Protein AF-A0A6M0SC36-F1 (afdb_monomer_lite)

Secondary structure (DSSP, 8-state):
-HHHHHHHHHHHHHHHTTSS-HHHHHHHHHHHHHHHHHHT--HHHHH-TT--PPPEEEEEE-TT-SS--HHHHHHHHHHHHHTT-EEEEEESSSEEEEEEE-HHHHHHHHHHHHHHHHHHHHHHHHHHHHHHHSTT---S-HHHHHHHHHHHHHHHHHHHHHHHHHHHHH---TTS-THHHHHHHHHHHHHHHHHHHHHHHTT------PPP-S-HHHHHHHHHHHHH---S--SS----------

pLDDT: mean 82.47, std 15.96, range [27.98, 98.12]

Sequence (246 aa):
MERTKLIDKIQKLLALAKSPNENEAASAAEKVQALLAEHNLSMSEIKDPTKQEETDENIIEVNGRKTIPIWMHMLMDGICRANYVYCLRGTTKEQYFALIGRPGNVIACKTLFNYLKEVIERECKSQMKAAKAEPGNQYTSWRSWADSFRKGMTNRISQRLNDRRKELESVDSLNEPIGSALVRKSMGAIMTQENEDFISNQGIRPKTTKVNTSSRSGWQHGKAAGDRTALGGQIGGTSRKRMAGV

Organism: NCBI:txid2304604

InterPro domains:
  IPR024498 Domain of unknown function DUF2786 [PF10979] (5-43)
  IPR055592 Domain of unknown function DUF7168 [PF23771] (58-168)

Radius of gyration: 21.48 Å; chains: 1; bounding box: 47×56×59 Å

Structure (mmCIF, N/CA/C/O backbone):
data_AF-A0A6M0SC36-F1
#
_entry.id   AF-A0A6M0SC36-F1
#
loop_
_atom_site.group_PDB
_atom_site.id
_atom_site.type_symbol
_atom_site.label_atom_id
_atom_site.label_alt_id
_atom_site.label_comp_id
_atom_site.label_asym_id
_atom_site.label_entity_id
_atom_site.label_seq_id
_atom_site.pdbx_PDB_ins_code
_atom_site.Cartn_x
_atom_site.Cartn_y
_atom_site.Cartn_z
_atom_site.occupancy
_atom_site.B_iso_or_equiv
_atom_site.auth_seq_id
_atom_site.auth_comp_id
_atom_site.auth_asym_id
_atom_site.auth_atom_id
_atom_site.pdbx_PDB_model_num
ATOM 1 N N . MET A 1 1 ? -21.503 3.541 21.982 1.00 50.38 1 MET A N 1
ATOM 2 C CA . MET A 1 1 ? -22.075 2.263 22.473 1.00 50.38 1 MET A CA 1
ATOM 3 C C . MET A 1 1 ? -21.712 1.075 21.584 1.00 50.38 1 MET A C 1
ATOM 5 O O . MET A 1 1 ? -21.309 0.062 22.135 1.00 50.38 1 MET A O 1
ATOM 9 N N . GLU A 1 2 ? -21.796 1.178 20.251 1.00 72.19 2 GLU A N 1
ATOM 10 C CA . GLU A 1 2 ? -21.398 0.102 19.313 1.00 72.19 2 GLU A CA 1
ATOM 11 C C . GLU A 1 2 ? -19.923 -0.335 19.458 1.00 72.19 2 GLU A C 1
ATOM 13 O O . GLU A 1 2 ? -19.650 -1.517 19.657 1.00 72.19 2 GLU A O 1
ATOM 18 N N . ARG A 1 3 ? -18.965 0.611 19.469 1.00 78.56 3 ARG A N 1
ATOM 19 C CA . ARG A 1 3 ? -17.519 0.305 19.585 1.00 78.56 3 ARG A CA 1
ATOM 20 C C . ARG A 1 3 ? -17.155 -0.427 20.882 1.00 78.56 3 ARG A C 1
ATOM 22 O O . ARG A 1 3 ? -16.419 -1.402 20.841 1.00 78.56 3 ARG A O 1
ATOM 29 N N . THR A 1 4 ? -17.695 0.002 22.022 1.00 81.44 4 THR A N 1
ATOM 30 C CA . THR A 1 4 ? -17.443 -0.646 23.322 1.00 81.44 4 THR A CA 1
ATOM 31 C C . THR A 1 4 ? -17.942 -2.092 23.328 1.00 81.44 4 THR A C 1
ATOM 33 O O . THR A 1 4 ? -17.195 -2.989 23.693 1.00 81.44 4 THR A O 1
ATOM 36 N N . LYS A 1 5 ? -19.154 -2.344 22.807 1.00 85.19 5 LYS A N 1
ATOM 37 C CA . LYS A 1 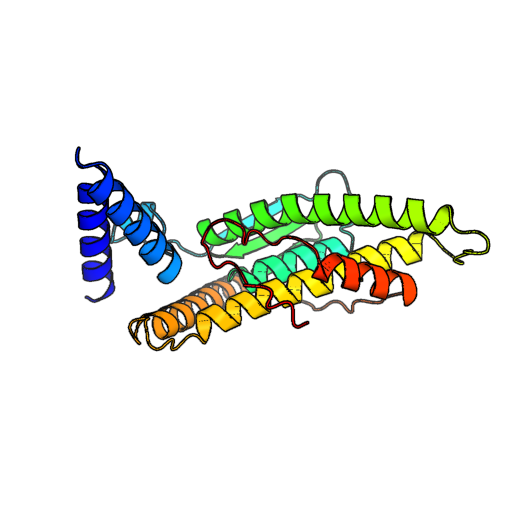5 ? -19.706 -3.705 22.682 1.00 85.19 5 LYS A CA 1
ATOM 38 C C . LYS A 1 5 ? -18.860 -4.599 21.770 1.00 85.19 5 LYS A C 1
ATOM 40 O O . LYS A 1 5 ? -18.706 -5.789 22.044 1.00 85.19 5 LYS A O 1
ATOM 45 N N . LEU A 1 6 ? -18.324 -4.041 20.685 1.00 85.94 6 LEU A N 1
ATOM 46 C CA . LEU A 1 6 ? -17.411 -4.750 19.792 1.00 85.94 6 LEU A CA 1
ATOM 47 C C . LEU A 1 6 ? -16.101 -5.115 20.504 1.00 85.94 6 LEU A C 1
ATOM 49 O O . LEU A 1 6 ? -15.671 -6.264 20.422 1.00 85.94 6 LEU A O 1
ATOM 53 N N . ILE A 1 7 ? -15.493 -4.172 21.226 1.00 86.62 7 ILE A N 1
ATOM 54 C CA . ILE A 1 7 ? -14.259 -4.422 21.982 1.00 86.62 7 ILE A CA 1
ATOM 55 C C . ILE A 1 7 ? -14.497 -5.491 23.056 1.00 86.62 7 ILE A C 1
ATOM 57 O O . ILE A 1 7 ? -13.726 -6.448 23.128 1.00 86.62 7 ILE A O 1
ATOM 61 N N . ASP A 1 8 ? -15.606 -5.420 23.795 1.00 88.25 8 ASP A N 1
ATOM 62 C CA . ASP A 1 8 ? -15.986 -6.437 24.787 1.00 88.25 8 ASP A CA 1
ATOM 63 C C . ASP A 1 8 ? -16.122 -7.831 24.152 1.00 88.25 8 ASP A C 1
ATOM 65 O O . ASP A 1 8 ? -15.696 -8.843 24.716 1.00 88.25 8 ASP A O 1
ATOM 69 N N . LYS A 1 9 ? -16.704 -7.906 22.948 1.00 88.38 9 LYS A N 1
ATOM 70 C CA 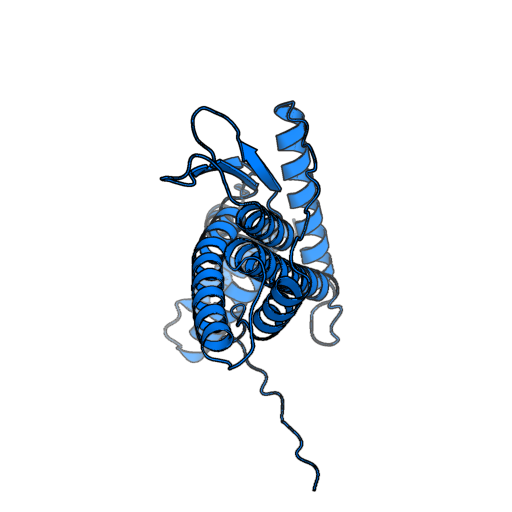. LYS A 1 9 ? -16.823 -9.156 22.184 1.00 88.38 9 LYS A CA 1
ATOM 71 C C . LYS A 1 9 ? -15.450 -9.705 21.791 1.00 88.38 9 LYS A C 1
ATOM 73 O O . LYS A 1 9 ? -15.222 -10.907 21.929 1.00 88.38 9 LYS A O 1
ATOM 78 N N . ILE A 1 10 ? -14.538 -8.850 21.331 1.00 88.81 10 ILE A N 1
ATOM 79 C CA . ILE A 1 10 ? -13.172 -9.245 20.957 1.00 88.81 10 ILE A CA 1
ATOM 80 C C . ILE A 1 10 ? -12.385 -9.711 22.190 1.00 88.81 10 ILE A C 1
ATOM 82 O O . ILE A 1 10 ? -11.721 -10.743 22.128 1.00 88.81 10 ILE A O 1
ATOM 86 N N . GLN A 1 11 ? -12.503 -9.026 23.331 1.00 90.38 11 GLN A N 1
ATOM 87 C CA . GLN A 1 11 ? -11.860 -9.434 24.586 1.00 90.38 11 GLN A CA 1
ATOM 88 C C . GLN A 1 11 ? -12.331 -10.818 25.054 1.00 90.38 11 GLN A C 1
ATOM 90 O O . GLN A 1 11 ? -11.510 -11.653 25.440 1.00 90.38 11 GLN A O 1
ATOM 95 N N . LYS A 1 12 ? -13.637 -11.100 24.961 1.00 91.38 12 LYS A N 1
ATOM 96 C CA . LYS A 1 12 ? -14.194 -12.427 25.275 1.00 91.38 12 LYS A CA 1
ATOM 97 C C . LYS A 1 12 ? -13.646 -13.514 24.347 1.00 91.38 12 LYS A C 1
ATOM 99 O O . LYS A 1 12 ? -13.264 -14.580 24.821 1.00 91.38 12 LYS A O 1
ATOM 104 N N . LEU A 1 13 ? -13.549 -13.242 23.044 1.00 91.06 13 LEU A N 1
ATOM 105 C CA . LEU A 1 13 ? -12.962 -14.183 22.082 1.00 91.06 13 LEU A CA 1
ATOM 106 C C . LEU A 1 13 ? -11.460 -14.400 22.318 1.00 91.06 13 LEU A C 1
ATOM 108 O O . LEU A 1 13 ? -10.982 -15.519 22.184 1.00 91.06 13 LEU A O 1
ATOM 112 N N . LEU A 1 14 ? -10.721 -13.368 22.731 1.00 89.75 14 LEU A N 1
ATOM 113 C CA . LEU A 1 14 ? -9.313 -13.494 23.116 1.00 89.75 14 LEU A CA 1
ATOM 114 C C . LEU A 1 14 ? -9.114 -14.360 24.363 1.00 89.75 14 LEU A C 1
ATOM 116 O O . LEU A 1 14 ? -8.117 -15.073 24.450 1.00 89.75 14 LEU A O 1
ATOM 120 N N . ALA A 1 15 ? -10.030 -14.296 25.332 1.00 91.19 15 ALA A N 1
ATOM 121 C CA . ALA A 1 15 ? -10.007 -15.199 26.480 1.00 91.19 15 ALA A CA 1
ATOM 122 C C . ALA A 1 15 ? -10.256 -16.651 26.039 1.00 91.19 15 ALA A C 1
ATOM 124 O O . ALA A 1 15 ? -9.544 -17.554 26.473 1.00 91.19 15 ALA A O 1
ATOM 125 N N . LEU A 1 16 ? -11.197 -16.860 25.112 1.00 89.62 16 LEU A N 1
ATOM 126 C CA . LEU A 1 16 ? -11.503 -18.177 24.552 1.00 89.62 16 LEU A CA 1
ATOM 127 C C . LEU A 1 16 ? -10.348 -18.761 23.722 1.00 89.62 16 LEU A C 1
ATOM 129 O O . LEU A 1 16 ? -10.051 -19.950 23.817 1.00 89.62 16 LEU A O 1
ATOM 133 N N . ALA A 1 17 ? -9.637 -17.909 22.981 1.00 87.94 17 ALA A N 1
ATOM 134 C CA . ALA A 1 17 ? -8.443 -18.265 22.214 1.00 87.94 17 ALA A CA 1
ATOM 135 C C . ALA A 1 17 ? -7.272 -18.766 23.082 1.00 87.94 17 ALA A C 1
ATOM 137 O O . ALA A 1 17 ? -6.299 -19.294 22.553 1.00 87.94 17 ALA A O 1
ATOM 138 N N . LYS A 1 18 ? -7.345 -18.596 24.409 1.00 87.25 18 LYS A N 1
ATOM 139 C CA . LYS A 1 18 ? -6.363 -19.100 25.383 1.00 87.25 18 LYS A CA 1
ATOM 140 C C . LYS A 1 18 ? -6.846 -20.346 26.130 1.00 87.25 18 LYS A C 1
ATOM 142 O O . LYS A 1 18 ? -6.194 -20.769 27.083 1.00 87.25 18 LYS A O 1
ATOM 147 N N . SER A 1 19 ? -8.005 -20.890 25.761 1.00 87.06 19 SER A N 1
ATOM 148 C CA . SER A 1 19 ? -8.549 -22.093 26.388 1.00 87.06 19 SER A CA 1
ATOM 149 C C . SER A 1 19 ? -7.698 -23.330 26.048 1.00 87.06 19 SER A C 1
ATOM 151 O O . SER A 1 19 ? -7.019 -23.348 25.021 1.00 87.06 19 SER A O 1
ATOM 153 N N . PRO A 1 20 ? -7.722 -24.380 26.886 1.00 83.81 20 PRO A N 1
ATOM 154 C CA . PRO A 1 20 ? -6.976 -25.615 26.632 1.00 83.81 20 PRO A CA 1
ATOM 155 C C . PRO A 1 20 ? -7.562 -26.461 25.487 1.00 83.81 20 PRO A C 1
ATOM 157 O O . PRO A 1 20 ? -6.964 -27.459 25.098 1.00 83.81 20 PRO A O 1
ATOM 160 N N . ASN A 1 21 ? -8.735 -26.097 24.958 1.00 92.00 21 ASN A N 1
ATOM 161 C CA . ASN A 1 21 ? -9.355 -26.778 23.829 1.00 92.00 21 ASN A CA 1
ATOM 162 C C . ASN A 1 21 ? -8.793 -26.221 22.515 1.00 92.00 21 ASN A C 1
ATOM 164 O O . ASN A 1 21 ? -9.235 -25.176 22.045 1.00 92.00 21 ASN A O 1
ATOM 168 N N . GLU A 1 22 ? -7.835 -26.925 21.914 1.00 86.00 22 GLU A N 1
ATOM 169 C CA . GLU A 1 22 ? -7.097 -26.467 20.727 1.00 86.00 22 GLU A CA 1
ATOM 170 C C . GLU A 1 22 ? -8.001 -26.056 19.555 1.00 86.00 22 GLU A C 1
ATOM 172 O O . GLU A 1 22 ? -7.772 -25.021 18.928 1.00 86.00 22 GLU A O 1
ATOM 177 N N . ASN A 1 23 ? -9.065 -26.819 19.285 1.00 86.75 23 ASN A N 1
ATOM 178 C CA . ASN A 1 23 ? -9.976 -26.542 18.169 1.00 86.75 23 ASN A CA 1
ATOM 179 C C . ASN A 1 23 ? -10.777 -25.250 18.389 1.00 86.75 23 ASN A C 1
ATOM 181 O O . ASN A 1 23 ? -10.958 -24.439 17.474 1.00 86.75 23 ASN A O 1
ATOM 185 N N . GLU A 1 24 ? -11.255 -25.049 19.615 1.00 85.69 24 GLU A N 1
ATOM 186 C CA . GLU A 1 24 ? -12.011 -23.862 20.008 1.00 85.69 24 GLU A CA 1
ATOM 187 C C . GLU A 1 24 ? -11.102 -22.634 20.110 1.00 85.69 24 GLU A C 1
ATOM 189 O O . GLU A 1 24 ? -11.460 -21.554 19.635 1.00 85.69 24 GLU A O 1
ATOM 194 N N . ALA A 1 25 ? -9.890 -22.817 20.633 1.00 85.50 25 ALA A N 1
ATOM 195 C CA . ALA A 1 25 ? -8.871 -21.786 20.714 1.00 85.50 25 ALA A CA 1
ATOM 196 C C . ALA A 1 25 ? -8.453 -21.285 19.322 1.00 85.50 25 ALA A C 1
ATOM 198 O O . ALA A 1 25 ? -8.425 -20.074 19.087 1.00 85.50 25 ALA A O 1
ATOM 199 N N . ALA A 1 26 ? -8.199 -22.200 18.380 1.00 82.94 26 ALA A N 1
ATOM 200 C CA . ALA A 1 26 ? -7.849 -21.866 17.001 1.00 82.94 26 ALA A CA 1
ATOM 201 C C . ALA A 1 26 ? -8.979 -21.101 16.294 1.00 82.94 26 ALA A C 1
ATOM 203 O O . ALA A 1 26 ? -8.746 -20.035 15.721 1.00 82.94 26 ALA A O 1
ATOM 204 N N . SER A 1 27 ? -10.217 -21.590 16.412 1.00 86.56 27 SER A N 1
ATOM 205 C CA . SER A 1 27 ? -11.397 -20.946 15.817 1.00 86.56 27 SER A CA 1
ATOM 206 C C . SER A 1 27 ? -11.644 -19.547 16.398 1.00 86.56 27 SER A C 1
ATOM 208 O O . SER A 1 27 ? -11.992 -18.606 15.680 1.00 86.56 27 SER A O 1
ATOM 210 N N . ALA A 1 28 ? -11.447 -19.379 17.709 1.00 85.50 28 ALA A N 1
ATOM 211 C CA . ALA A 1 28 ? -11.565 -18.086 18.369 1.00 85.50 28 ALA A CA 1
ATOM 212 C C . ALA A 1 28 ? -10.463 -17.114 17.922 1.00 85.50 28 ALA A C 1
ATOM 214 O O . ALA A 1 28 ? -10.758 -15.949 17.653 1.00 85.50 28 ALA A O 1
ATOM 215 N N . ALA A 1 29 ? -9.218 -17.583 17.791 1.00 84.81 29 ALA A N 1
ATOM 216 C CA . ALA A 1 29 ? -8.096 -16.772 17.324 1.00 84.81 29 ALA A CA 1
ATOM 217 C C . ALA A 1 29 ? -8.308 -16.265 15.889 1.00 84.81 29 ALA A C 1
ATOM 219 O O . ALA A 1 29 ? -8.110 -15.077 15.627 1.00 84.81 29 ALA A O 1
ATOM 220 N N . GLU A 1 30 ? -8.774 -17.125 14.982 1.00 84.44 30 GLU A N 1
ATOM 221 C CA . GLU A 1 30 ? -9.104 -16.741 13.605 1.00 84.44 30 GLU A CA 1
ATOM 222 C C . GLU A 1 30 ? -10.206 -15.672 13.576 1.00 84.44 30 GLU A C 1
ATOM 224 O O . GLU A 1 30 ? -10.081 -14.647 12.903 1.00 84.44 30 GLU A O 1
ATOM 229 N N . LYS A 1 31 ? -11.249 -15.843 14.395 1.00 86.00 31 LYS A N 1
ATOM 230 C CA . LYS A 1 31 ? -12.342 -14.870 14.502 1.00 86.00 31 LYS A CA 1
ATOM 231 C C . LYS A 1 31 ? -11.895 -13.529 15.083 1.00 86.00 31 LYS A C 1
ATOM 233 O O . LYS A 1 31 ? -12.383 -12.487 14.651 1.00 86.00 31 LYS A O 1
ATOM 238 N N . VAL A 1 32 ? -10.972 -13.537 16.047 1.00 87.12 32 VAL A N 1
ATOM 239 C CA . VAL A 1 32 ? -10.346 -12.309 16.560 1.00 87.12 32 VAL A CA 1
ATOM 240 C C . VAL A 1 32 ? -9.587 -11.604 15.444 1.00 87.12 32 VAL A C 1
ATOM 242 O O . VAL A 1 32 ? -9.791 -10.410 15.247 1.00 87.12 32 VAL A O 1
ATOM 245 N N . GLN A 1 33 ? -8.747 -12.322 14.696 1.00 83.81 33 GLN A N 1
ATOM 246 C CA . GLN A 1 33 ? -7.975 -11.735 13.599 1.00 83.81 33 GLN A CA 1
ATOM 247 C C . GLN A 1 33 ? -8.884 -11.123 12.530 1.00 83.81 33 GLN A C 1
ATOM 249 O O . GLN A 1 33 ? -8.631 -10.001 12.094 1.00 83.81 33 GLN A O 1
ATOM 254 N N . ALA A 1 34 ? -9.967 -11.815 12.167 1.00 82.81 34 ALA A N 1
ATOM 255 C CA . ALA A 1 34 ? -10.958 -11.308 11.226 1.00 82.81 34 ALA A CA 1
ATOM 256 C C . ALA A 1 34 ? -11.603 -10.002 11.720 1.00 82.81 34 ALA A C 1
ATOM 258 O O . ALA A 1 34 ? -11.600 -9.018 10.988 1.00 82.81 34 ALA A O 1
ATOM 259 N N . LEU A 1 35 ? -12.072 -9.956 12.974 1.00 84.12 35 LEU A N 1
ATOM 260 C CA . LEU A 1 35 ? -12.701 -8.758 13.548 1.00 84.12 35 LEU A CA 1
ATOM 261 C C . LEU A 1 35 ? -11.722 -7.583 13.680 1.00 84.12 35 LEU A C 1
ATOM 263 O O . LEU A 1 35 ? -12.084 -6.442 13.401 1.00 84.12 35 LEU A O 1
ATOM 267 N N . LEU A 1 36 ? -10.477 -7.836 14.091 1.00 84.56 36 LEU A N 1
ATOM 268 C CA . LEU A 1 36 ? -9.453 -6.790 14.167 1.00 84.56 36 LEU A CA 1
ATOM 269 C C . LEU A 1 36 ? -9.153 -6.206 12.787 1.00 84.56 36 LEU A C 1
ATOM 271 O O . LEU A 1 36 ? -9.075 -4.988 12.647 1.00 84.56 36 LEU A O 1
ATOM 275 N N . ALA A 1 37 ? -9.022 -7.061 11.770 1.00 81.19 37 ALA A N 1
ATOM 276 C CA . ALA A 1 37 ? -8.776 -6.634 10.398 1.00 81.19 37 ALA A CA 1
ATOM 277 C C . ALA A 1 37 ? -9.978 -5.881 9.807 1.00 81.19 37 ALA A C 1
ATOM 279 O O . ALA A 1 37 ? -9.807 -4.835 9.187 1.00 81.19 37 ALA A O 1
ATOM 280 N N . GLU A 1 38 ? -11.192 -6.379 10.032 1.00 80.50 38 GLU A N 1
ATOM 281 C CA . GLU A 1 38 ? -12.446 -5.782 9.568 1.00 80.50 38 GLU A CA 1
ATOM 282 C C . GLU A 1 38 ? -12.661 -4.373 10.120 1.00 80.50 38 GLU A C 1
ATOM 284 O O . GLU A 1 38 ? -13.070 -3.471 9.391 1.00 80.50 38 GLU A O 1
ATOM 289 N N . HIS A 1 39 ? -12.362 -4.179 11.401 1.00 82.44 39 HIS A N 1
ATOM 290 C CA . HIS A 1 39 ? -12.549 -2.902 12.075 1.00 82.44 39 HIS A CA 1
ATOM 291 C C . HIS A 1 39 ? -11.278 -2.040 12.110 1.00 82.44 39 HIS A C 1
ATOM 293 O O . HIS A 1 39 ? -11.319 -0.946 12.669 1.00 82.44 39 HIS A O 1
ATOM 299 N N . ASN A 1 40 ? -10.171 -2.521 11.522 1.00 84.00 40 ASN A N 1
ATOM 300 C CA . ASN A 1 40 ? -8.836 -1.914 11.579 1.00 84.00 40 ASN A CA 1
ATOM 301 C C . ASN A 1 40 ? -8.482 -1.471 13.017 1.00 84.00 40 ASN A C 1
ATOM 303 O O . ASN A 1 40 ? -8.066 -0.338 13.260 1.00 84.00 40 ASN A O 1
ATOM 307 N N . LEU A 1 41 ? -8.712 -2.376 13.973 1.00 84.50 41 LEU A N 1
ATOM 308 C CA . LEU A 1 41 ? -8.433 -2.175 15.392 1.00 84.50 41 LEU A CA 1
ATOM 309 C C . LEU A 1 41 ? -7.083 -2.781 15.747 1.00 84.50 41 LEU A C 1
ATOM 311 O O . LEU A 1 41 ? -6.765 -3.903 15.339 1.00 84.50 41 LEU A O 1
ATOM 315 N N . SER A 1 42 ? -6.319 -2.083 16.578 1.00 83.81 42 SER A N 1
ATOM 316 C CA . SER A 1 42 ? -5.083 -2.634 17.121 1.00 83.81 42 SER A CA 1
ATOM 317 C C . SER A 1 42 ? -5.280 -3.290 18.484 1.00 83.81 42 SER A C 1
ATOM 319 O O . SER A 1 42 ? -6.211 -3.007 19.239 1.00 83.81 42 SER A O 1
ATOM 321 N N . MET A 1 43 ? -4.354 -4.180 18.848 1.00 82.19 43 MET A N 1
ATOM 322 C CA . MET A 1 43 ? -4.388 -4.860 20.147 1.00 82.19 43 MET A CA 1
ATOM 323 C C . MET A 1 43 ? -4.275 -3.894 21.335 1.00 82.19 43 MET A C 1
ATOM 325 O O . MET A 1 43 ? -4.699 -4.245 22.436 1.00 82.19 43 MET A O 1
ATOM 329 N N . SER A 1 44 ? -3.710 -2.696 21.148 1.00 81.75 44 SER A N 1
ATOM 330 C CA . SER A 1 44 ? -3.705 -1.645 22.173 1.00 81.75 44 SER A CA 1
ATOM 331 C C . SER A 1 44 ? -5.095 -1.061 22.400 1.00 81.75 44 SER A C 1
ATOM 333 O O . SER A 1 44 ? -5.480 -0.907 23.556 1.00 81.75 44 SER A O 1
ATOM 335 N N . GLU A 1 45 ? -5.873 -0.829 21.341 1.00 82.56 45 GLU A N 1
ATOM 336 C CA . GLU A 1 45 ? -7.267 -0.370 21.452 1.00 82.56 45 GLU A CA 1
ATOM 337 C C . GLU A 1 45 ? -8.172 -1.418 22.111 1.00 82.56 45 GLU A C 1
ATOM 339 O O . GLU A 1 45 ? -9.137 -1.080 22.791 1.00 82.56 45 GLU A O 1
ATOM 344 N N . ILE A 1 46 ? -7.847 -2.706 21.958 1.00 85.00 46 ILE A N 1
ATOM 345 C CA . ILE A 1 46 ? -8.559 -3.774 22.671 1.00 85.00 46 ILE A CA 1
ATOM 346 C C . ILE A 1 46 ? -8.238 -3.772 24.167 1.00 85.00 46 ILE A C 1
ATOM 348 O O . ILE A 1 46 ? -9.109 -4.074 24.978 1.00 85.00 46 ILE A O 1
ATOM 352 N N . LYS A 1 47 ? -6.994 -3.467 24.551 1.00 83.25 47 LYS A N 1
ATOM 353 C CA . LYS A 1 47 ? -6.578 -3.423 25.963 1.00 83.25 47 LYS A CA 1
ATOM 354 C C . LYS A 1 47 ? -7.121 -2.195 26.685 1.00 83.25 47 LYS A C 1
ATOM 356 O O . LYS A 1 47 ? -7.426 -2.288 27.869 1.00 83.25 47 LYS A O 1
ATOM 361 N N . ASP A 1 48 ? -7.227 -1.074 25.983 1.00 80.38 48 ASP A N 1
ATOM 362 C CA . ASP A 1 48 ? -7.734 0.184 26.516 1.00 80.38 48 ASP A CA 1
ATOM 363 C C . ASP A 1 48 ? -8.794 0.764 25.566 1.00 80.38 48 ASP A C 1
ATOM 365 O O . ASP A 1 48 ? -8.450 1.468 24.615 1.00 80.38 48 ASP A O 1
ATOM 369 N N . PRO A 1 49 ? -10.090 0.495 25.818 1.00 74.00 49 PRO A N 1
ATOM 370 C CA . PRO A 1 49 ? -11.177 0.951 24.957 1.00 74.00 49 PRO A CA 1
ATOM 371 C C . PRO A 1 49 ? -11.302 2.475 24.880 1.00 74.00 49 PRO A C 1
ATOM 373 O O . PRO A 1 49 ? -11.975 2.979 23.980 1.00 74.00 49 PRO A O 1
ATOM 376 N N . THR A 1 50 ? -10.698 3.209 25.821 1.00 73.81 50 THR A N 1
ATOM 377 C CA . THR A 1 50 ? -10.692 4.679 25.815 1.00 73.81 50 THR A CA 1
ATOM 378 C C . THR A 1 50 ? -9.637 5.247 24.873 1.00 73.81 50 THR A C 1
ATOM 380 O O . THR A 1 50 ? -9.754 6.395 24.456 1.00 73.81 50 THR A O 1
ATOM 383 N N . LYS A 1 51 ? -8.651 4.432 24.479 1.00 71.94 51 LYS A N 1
ATOM 384 C CA . LYS A 1 51 ? -7.640 4.796 23.493 1.00 71.94 51 LYS A CA 1
ATOM 385 C C . LYS A 1 51 ? -8.100 4.417 22.093 1.00 71.94 51 LYS A C 1
ATOM 387 O O . LYS A 1 51 ? -8.674 3.351 21.850 1.00 71.94 51 LYS A O 1
ATOM 392 N N . GLN A 1 52 ? -7.824 5.318 21.168 1.00 74.38 52 GLN A N 1
ATOM 393 C CA . GLN A 1 52 ? -7.925 5.101 19.737 1.00 74.38 52 GLN A CA 1
ATOM 394 C C . GLN A 1 52 ? -6.543 5.377 19.155 1.00 74.38 52 GLN A C 1
ATOM 396 O O . GLN A 1 52 ? -5.836 6.253 19.651 1.00 74.38 52 GLN A O 1
ATOM 401 N N . GLU A 1 53 ? -6.120 4.602 18.157 1.00 80.00 53 GLU A N 1
ATOM 402 C CA . GLU A 1 53 ? -4.913 4.980 17.425 1.00 80.00 53 GLU A CA 1
ATOM 403 C C . GLU A 1 53 ? -5.162 6.303 16.705 1.00 80.00 53 GLU A C 1
ATOM 405 O O . GLU A 1 53 ? -6.087 6.413 15.901 1.00 80.00 53 GLU A O 1
ATOM 410 N N . GLU A 1 54 ? -4.334 7.292 17.013 1.00 83.69 54 GLU A N 1
ATOM 411 C CA . GLU A 1 54 ? -4.371 8.604 16.382 1.00 83.69 54 GLU A CA 1
ATOM 412 C C . GLU A 1 54 ? -3.404 8.648 15.197 1.00 83.69 54 GLU A C 1
ATOM 414 O O . GLU A 1 54 ? -2.401 7.928 15.149 1.00 83.69 54 GLU A O 1
ATOM 419 N N . THR A 1 55 ? -3.730 9.483 14.214 1.00 85.44 55 THR A N 1
ATOM 420 C CA . THR A 1 55 ? -2.849 9.755 13.080 1.00 85.44 55 THR A CA 1
ATOM 421 C C . THR A 1 55 ? -1.610 10.513 13.539 1.00 85.44 55 THR A C 1
ATOM 423 O O . THR A 1 55 ? -1.715 11.521 14.234 1.00 85.44 55 THR A O 1
ATOM 426 N N . ASP A 1 56 ? -0.445 10.059 13.079 1.00 87.19 56 ASP A N 1
ATOM 427 C CA . ASP A 1 56 ? 0.842 10.693 13.359 1.00 87.19 56 ASP A CA 1
ATOM 428 C C . ASP A 1 56 ? 1.741 10.709 12.111 1.00 87.19 56 ASP A C 1
ATOM 430 O O . ASP A 1 56 ? 1.546 9.933 11.165 1.00 87.19 56 ASP A O 1
ATOM 434 N N . GLU A 1 57 ? 2.748 11.583 12.106 1.00 87.38 57 GLU A N 1
ATOM 435 C CA . GLU A 1 57 ? 3.776 11.644 11.072 1.00 87.38 57 GLU A CA 1
ATOM 436 C C . GLU A 1 57 ? 4.917 10.666 11.371 1.00 87.38 57 GLU A C 1
ATOM 438 O O . GLU A 1 57 ? 5.554 10.667 12.418 1.00 87.38 57 GLU A O 1
ATOM 443 N N . ASN A 1 58 ? 5.234 9.836 10.384 1.00 87.69 58 ASN A N 1
ATOM 444 C CA . ASN A 1 58 ? 6.303 8.857 10.443 1.00 87.69 58 ASN A CA 1
ATOM 445 C C . ASN A 1 58 ? 7.298 9.075 9.306 1.00 87.69 58 ASN A C 1
ATOM 447 O O . ASN A 1 58 ? 6.987 8.851 8.134 1.00 87.69 58 ASN A O 1
ATOM 451 N N . ILE A 1 59 ? 8.533 9.421 9.657 1.00 85.12 59 ILE A N 1
ATOM 452 C CA . ILE A 1 59 ? 9.613 9.603 8.688 1.00 85.12 59 ILE A CA 1
ATOM 453 C C . ILE A 1 59 ? 10.244 8.250 8.338 1.00 85.12 59 ILE A C 1
ATOM 455 O O . ILE A 1 59 ? 10.577 7.439 9.204 1.00 85.12 59 ILE A O 1
ATOM 459 N N . ILE A 1 60 ? 10.409 8.004 7.040 1.00 81.50 60 ILE A N 1
ATOM 460 C CA . ILE A 1 60 ? 11.194 6.903 6.485 1.00 81.50 60 ILE A CA 1
ATOM 461 C C . ILE A 1 60 ? 12.310 7.506 5.653 1.00 81.50 60 ILE A C 1
ATOM 463 O O . ILE A 1 60 ? 12.092 7.964 4.526 1.00 81.50 60 ILE A O 1
ATOM 467 N N . GLU A 1 61 ? 13.516 7.461 6.193 1.00 78.12 61 GLU A N 1
ATOM 468 C CA . GLU A 1 61 ? 14.708 7.861 5.465 1.00 78.12 61 GLU A CA 1
ATOM 469 C C . GLU A 1 61 ? 15.000 6.863 4.338 1.00 78.12 61 GLU A C 1
ATOM 471 O O . GLU A 1 61 ? 14.948 5.639 4.508 1.00 78.12 61 GLU A O 1
ATOM 476 N N . VAL A 1 62 ? 15.311 7.382 3.149 1.00 71.25 62 VAL A N 1
ATOM 477 C CA . VAL A 1 62 ? 15.782 6.559 2.033 1.00 71.25 62 VAL A CA 1
ATOM 478 C C . VAL A 1 62 ? 17.305 6.633 2.011 1.00 71.25 62 VAL A C 1
ATOM 480 O O . VAL A 1 62 ? 17.908 7.307 1.174 1.00 71.25 62 VAL A O 1
ATOM 483 N N . ASN A 1 63 ? 17.916 5.931 2.968 1.00 65.50 63 ASN A N 1
ATOM 484 C CA . ASN A 1 63 ? 19.354 5.987 3.239 1.00 65.50 63 ASN A CA 1
ATOM 485 C C . ASN A 1 63 ? 20.203 5.743 1.984 1.00 65.50 63 ASN A C 1
ATOM 487 O O . ASN A 1 63 ? 19.917 4.870 1.154 1.00 65.50 63 ASN A O 1
ATOM 491 N N . GLY A 1 64 ? 21.283 6.519 1.859 1.00 61.19 64 GLY A N 1
ATOM 492 C CA . GLY A 1 64 ? 22.304 6.333 0.827 1.00 61.19 64 GLY A CA 1
ATOM 493 C C . GLY A 1 64 ? 21.925 6.822 -0.575 1.00 61.19 64 GLY A C 1
ATOM 494 O O . GLY A 1 64 ? 22.607 6.469 -1.541 1.00 61.19 64 GLY A O 1
ATOM 495 N N . ARG A 1 65 ? 20.860 7.626 -0.740 1.00 65.50 65 ARG A N 1
ATOM 496 C CA . ARG A 1 65 ? 20.509 8.232 -2.038 1.00 65.50 65 ARG A CA 1
ATOM 497 C C . ARG A 1 65 ? 20.296 9.739 -1.950 1.00 65.50 65 ARG A C 1
ATOM 499 O O . ARG A 1 65 ? 19.444 10.218 -1.220 1.00 65.50 65 ARG A O 1
ATOM 506 N N . LYS A 1 66 ? 20.978 10.474 -2.838 1.00 70.69 66 LYS A N 1
ATOM 507 C CA . LYS A 1 66 ? 20.747 11.917 -3.050 1.00 70.69 66 LYS A CA 1
ATOM 508 C C . LYS A 1 66 ? 19.344 12.226 -3.597 1.00 70.69 66 LYS A C 1
ATOM 510 O O . LYS A 1 66 ? 18.862 13.340 -3.444 1.00 70.69 66 LYS A O 1
ATOM 515 N N . THR A 1 67 ? 18.707 11.266 -4.276 1.00 79.56 67 THR A N 1
ATOM 516 C CA . THR A 1 67 ? 17.362 11.392 -4.866 1.00 79.56 67 THR A CA 1
ATOM 517 C C . THR A 1 67 ? 16.582 10.081 -4.769 1.00 79.56 67 THR A C 1
ATOM 519 O O . THR A 1 67 ? 17.125 9.001 -5.022 1.00 79.56 67 THR A O 1
ATOM 522 N N . ILE A 1 68 ? 15.288 10.172 -4.448 1.00 85.44 68 ILE A N 1
ATOM 523 C CA . ILE A 1 68 ? 14.365 9.031 -4.497 1.00 85.44 68 ILE A CA 1
ATOM 524 C C . ILE A 1 68 ? 13.941 8.798 -5.956 1.00 85.44 68 ILE A C 1
ATOM 526 O O . ILE A 1 68 ? 13.360 9.697 -6.573 1.00 85.44 68 ILE A O 1
ATOM 530 N N . PRO A 1 69 ? 14.184 7.605 -6.535 1.00 89.38 69 PRO A N 1
ATOM 531 C CA . PRO A 1 69 ? 13.676 7.266 -7.860 1.00 89.38 69 PRO A CA 1
ATOM 532 C C . PRO A 1 69 ? 12.147 7.351 -7.920 1.00 89.38 69 PRO A C 1
ATOM 534 O O . PRO A 1 69 ? 11.459 6.872 -7.019 1.00 89.38 69 PRO A O 1
ATOM 537 N N . ILE A 1 70 ? 11.603 7.879 -9.021 1.00 91.25 70 ILE A N 1
ATOM 538 C CA . ILE A 1 70 ? 10.151 8.066 -9.198 1.00 91.25 70 ILE A CA 1
ATOM 539 C C . ILE A 1 70 ? 9.374 6.762 -8.970 1.00 91.25 70 ILE A C 1
ATOM 541 O O . ILE A 1 70 ? 8.330 6.782 -8.328 1.00 91.25 70 ILE A O 1
ATOM 545 N N . TRP A 1 71 ? 9.886 5.620 -9.440 1.00 94.44 71 TRP A N 1
ATOM 546 C CA . TRP A 1 71 ? 9.214 4.329 -9.264 1.00 94.44 71 TRP A CA 1
ATOM 547 C C . TRP A 1 71 ? 9.106 3.898 -7.790 1.00 94.44 71 TRP A C 1
ATOM 549 O O . TRP A 1 71 ? 8.146 3.215 -7.446 1.00 94.44 71 TRP A O 1
ATOM 559 N N . MET A 1 72 ? 10.046 4.299 -6.920 1.00 93.94 72 MET A N 1
ATOM 560 C CA . MET A 1 72 ? 9.966 4.024 -5.479 1.00 93.94 72 MET A CA 1
ATOM 561 C C . MET A 1 72 ? 8.888 4.890 -4.832 1.00 93.94 72 MET A C 1
ATOM 563 O O . MET A 1 72 ? 8.106 4.390 -4.035 1.00 93.94 72 MET A O 1
ATOM 567 N N . HIS A 1 73 ? 8.798 6.167 -5.217 1.00 92.44 73 HIS A N 1
ATOM 568 C CA . HIS A 1 73 ? 7.717 7.037 -4.752 1.00 92.44 73 HIS A CA 1
ATOM 569 C C . HIS A 1 73 ? 6.345 6.539 -5.224 1.00 92.44 73 HIS A C 1
ATOM 571 O O . HIS A 1 73 ? 5.423 6.464 -4.426 1.00 92.44 73 HIS A O 1
ATOM 577 N N . MET A 1 74 ? 6.218 6.121 -6.490 1.00 94.69 74 MET A N 1
ATOM 578 C CA . MET A 1 74 ? 4.989 5.496 -7.002 1.00 94.69 74 MET A CA 1
ATOM 579 C C . MET A 1 74 ? 4.603 4.229 -6.226 1.00 94.69 74 MET A C 1
ATOM 581 O O . MET A 1 74 ? 3.418 3.931 -6.085 1.00 94.69 74 MET A O 1
ATOM 585 N N . LEU A 1 75 ? 5.599 3.465 -5.766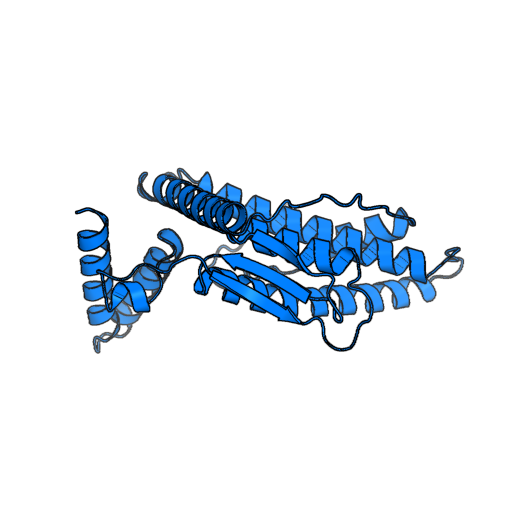 1.00 95.94 75 LEU A N 1
ATOM 586 C CA . LEU A 1 75 ? 5.373 2.241 -5.007 1.00 95.94 75 LEU A CA 1
ATOM 587 C C . LEU A 1 75 ? 4.872 2.572 -3.607 1.00 95.94 75 LEU A C 1
ATOM 589 O O . LEU A 1 75 ? 3.848 2.036 -3.202 1.00 95.94 75 LEU A O 1
ATOM 593 N N . MET A 1 76 ? 5.558 3.480 -2.908 1.00 95.25 76 MET A N 1
ATOM 594 C CA . MET A 1 76 ? 5.149 3.922 -1.578 1.00 95.25 76 MET A CA 1
ATOM 595 C C . MET A 1 76 ? 3.755 4.557 -1.612 1.00 95.25 76 MET A C 1
ATOM 597 O O . MET A 1 76 ? 2.878 4.103 -0.894 1.00 95.25 76 MET A O 1
ATOM 601 N N . ASP A 1 77 ? 3.508 5.521 -2.505 1.00 94.56 77 ASP A N 1
ATOM 602 C CA . ASP A 1 77 ? 2.197 6.174 -2.642 1.00 94.56 77 ASP A CA 1
ATOM 603 C C . ASP A 1 77 ? 1.080 5.163 -2.951 1.00 94.56 77 ASP A C 1
ATOM 605 O O . ASP A 1 77 ? 0.021 5.202 -2.332 1.00 94.56 77 ASP A O 1
ATOM 609 N N . GLY A 1 78 ? 1.324 4.198 -3.844 1.00 95.50 78 GLY A N 1
ATOM 610 C CA . GLY A 1 78 ? 0.347 3.151 -4.148 1.00 95.50 78 GLY A CA 1
ATOM 611 C C . GLY A 1 78 ? 0.041 2.224 -2.970 1.00 95.50 78 GLY A C 1
ATOM 612 O O . GLY A 1 78 ? -1.118 1.871 -2.757 1.00 95.50 78 GLY A O 1
ATOM 613 N N . ILE A 1 79 ? 1.062 1.854 -2.193 1.00 96.06 79 ILE A N 1
ATOM 614 C CA . ILE A 1 79 ? 0.912 1.062 -0.967 1.00 96.06 79 ILE A CA 1
ATOM 615 C C . ILE A 1 79 ? 0.148 1.861 0.093 1.00 96.06 79 ILE A C 1
ATOM 617 O O . ILE A 1 79 ? -0.815 1.349 0.658 1.00 96.06 79 ILE A O 1
ATOM 621 N N . CYS A 1 80 ? 0.537 3.114 0.325 1.00 95.81 80 CYS A N 1
ATOM 622 C CA . CYS A 1 80 ? -0.076 3.996 1.311 1.00 95.81 80 CYS A CA 1
ATOM 623 C C . CYS A 1 80 ? -1.561 4.231 1.013 1.00 95.81 80 CYS A C 1
ATOM 625 O O . CYS A 1 80 ? -2.401 3.995 1.880 1.00 95.81 80 CYS A O 1
ATOM 627 N N . ARG A 1 81 ? -1.913 4.546 -0.241 1.00 94.00 81 ARG A N 1
ATOM 628 C CA . ARG A 1 81 ? -3.316 4.682 -0.676 1.00 94.00 81 ARG A CA 1
ATOM 629 C C . ARG A 1 81 ? -4.141 3.418 -0.445 1.00 94.00 81 ARG A C 1
ATOM 631 O O . ARG A 1 81 ? -5.324 3.513 -0.141 1.00 94.00 81 ARG A O 1
ATOM 638 N N . ALA A 1 82 ? -3.538 2.242 -0.611 1.00 93.69 82 ALA A N 1
ATOM 639 C CA . ALA A 1 82 ? -4.218 0.971 -0.384 1.00 93.69 82 ALA A CA 1
ATOM 640 C C . ALA A 1 82 ? -4.396 0.625 1.108 1.00 93.69 82 ALA A C 1
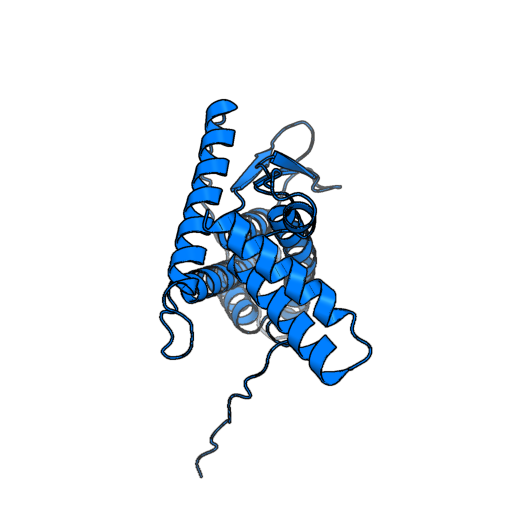ATOM 642 O O . ALA A 1 82 ? -5.121 -0.314 1.413 1.00 93.69 82 ALA A O 1
ATOM 643 N N . ASN A 1 83 ? -3.758 1.367 2.019 1.00 93.75 83 ASN A N 1
ATOM 644 C CA . ASN A 1 83 ? -3.764 1.113 3.462 1.00 93.75 83 ASN A CA 1
ATOM 645 C C . ASN A 1 83 ? -4.205 2.342 4.280 1.00 93.75 83 ASN A C 1
ATOM 647 O O . ASN A 1 83 ? -3.903 2.405 5.467 1.00 93.75 83 ASN A O 1
ATOM 651 N N . TYR A 1 84 ? -4.894 3.312 3.667 1.00 94.31 84 TYR A N 1
ATOM 652 C CA . TYR A 1 84 ? -5.366 4.543 4.330 1.00 94.31 84 TYR A CA 1
ATOM 653 C C . TYR A 1 84 ? -4.247 5.367 4.987 1.00 94.31 84 TYR A C 1
ATOM 655 O O . TYR A 1 84 ? -4.430 5.975 6.037 1.00 94.31 84 TYR A O 1
ATOM 663 N N . VAL A 1 85 ? -3.073 5.387 4.358 1.00 94.88 85 VAL A N 1
ATOM 664 C CA . VAL A 1 85 ? -1.934 6.222 4.750 1.00 94.88 85 VAL A CA 1
ATOM 665 C C . VAL A 1 85 ? -1.712 7.269 3.669 1.00 94.88 85 VAL A C 1
ATOM 667 O O . VAL A 1 85 ? -1.818 6.986 2.472 1.00 94.88 85 VAL A O 1
ATOM 670 N N . TYR A 1 86 ? -1.364 8.480 4.079 1.00 93.69 86 TYR A N 1
ATOM 671 C CA . TYR A 1 86 ? -0.928 9.528 3.175 1.00 93.69 86 TYR A CA 1
ATOM 672 C C . TYR A 1 86 ? 0.601 9.521 3.057 1.00 93.69 86 TYR A C 1
ATOM 674 O O . TYR A 1 86 ? 1.310 9.429 4.055 1.00 93.69 86 TYR A O 1
ATOM 682 N N . CYS A 1 87 ? 1.124 9.617 1.834 1.00 92.88 87 CYS A N 1
ATOM 683 C CA . CYS A 1 87 ? 2.563 9.660 1.574 1.00 92.88 87 CYS A CA 1
ATOM 684 C C . CYS A 1 87 ? 2.966 11.034 1.035 1.00 92.88 87 CYS A C 1
ATOM 686 O O . CYS A 1 87 ? 2.505 11.469 -0.021 1.00 92.88 87 CYS A O 1
ATOM 688 N N . LEU A 1 88 ? 3.893 11.688 1.725 1.00 88.62 88 LEU A N 1
ATOM 689 C CA . LEU A 1 88 ? 4.572 12.897 1.285 1.00 88.62 88 LEU A CA 1
ATOM 690 C C . LEU A 1 88 ? 6.040 12.600 0.998 1.00 88.62 88 LEU A C 1
ATOM 692 O O . LEU A 1 88 ? 6.657 11.714 1.589 1.00 88.62 88 LEU A O 1
ATOM 696 N N . ARG A 1 89 ? 6.622 13.382 0.090 1.00 83.94 89 ARG A N 1
ATOM 697 C CA . ARG A 1 89 ? 8.066 13.392 -0.138 1.00 83.94 89 ARG A CA 1
ATOM 698 C C . ARG A 1 89 ? 8.662 14.624 0.522 1.00 83.94 89 ARG A C 1
ATOM 700 O O . ARG A 1 89 ? 8.393 15.740 0.078 1.00 83.94 89 ARG A O 1
ATOM 707 N N . GLY A 1 90 ? 9.510 14.405 1.516 1.00 75.44 90 GLY A N 1
ATOM 708 C CA . GLY A 1 90 ? 10.332 15.451 2.102 1.00 75.44 90 GLY A CA 1
ATOM 709 C C . GLY A 1 90 ? 11.560 15.741 1.245 1.00 75.44 90 GLY A C 1
ATOM 710 O O . GLY A 1 90 ? 12.164 14.832 0.671 1.00 75.44 90 GLY A O 1
ATOM 711 N N . THR A 1 91 ? 11.925 17.016 1.130 1.00 62.59 91 THR A N 1
ATOM 712 C CA . THR A 1 91 ? 13.085 17.470 0.346 1.00 62.59 91 THR A CA 1
ATOM 713 C C . THR A 1 91 ? 14.022 18.337 1.185 1.00 62.59 91 THR A C 1
ATOM 715 O O . THR A 1 91 ? 14.382 19.437 0.766 1.00 62.59 91 THR A O 1
ATOM 718 N N . THR A 1 92 ? 14.384 17.876 2.384 1.00 66.88 92 THR A N 1
ATOM 719 C CA . THR A 1 92 ? 15.416 18.532 3.206 1.00 66.88 92 THR A CA 1
ATOM 720 C C . THR A 1 92 ? 16.816 18.042 2.786 1.00 66.88 92 THR A C 1
ATOM 722 O O . THR A 1 92 ? 16.996 17.599 1.647 1.00 66.88 92 THR A O 1
ATOM 725 N N . LYS A 1 93 ? 17.833 18.150 3.664 1.00 62.47 93 LYS A N 1
ATOM 726 C CA . LYS A 1 93 ? 19.223 17.714 3.399 1.00 62.47 93 LYS A CA 1
ATOM 727 C C . LYS A 1 93 ? 19.309 16.255 2.924 1.00 62.47 93 LYS A C 1
ATOM 729 O O . LYS A 1 93 ? 20.224 15.923 2.173 1.00 62.47 93 LYS A O 1
ATOM 734 N N . GLU A 1 94 ? 18.334 15.429 3.299 1.00 67.62 94 GLU A N 1
ATOM 735 C CA . GLU A 1 94 ? 18.176 14.051 2.843 1.00 67.62 94 GLU A CA 1
ATOM 736 C C . GLU A 1 94 ? 16.753 13.807 2.330 1.00 67.62 94 GLU A C 1
ATOM 738 O O . GLU A 1 94 ? 15.806 14.515 2.676 1.00 67.62 94 GLU A O 1
ATOM 743 N N . GLN A 1 95 ? 16.601 12.826 1.441 1.00 80.06 95 GLN A N 1
ATOM 744 C CA . GLN A 1 95 ? 15.305 12.497 0.857 1.00 80.06 95 GLN A CA 1
ATOM 745 C C . GLN A 1 95 ? 14.626 11.411 1.687 1.00 80.06 95 GLN A C 1
ATOM 747 O O . GLN A 1 95 ? 15.177 10.326 1.877 1.00 80.06 95 GLN A O 1
ATOM 752 N N . TYR A 1 96 ? 13.401 11.686 2.115 1.00 86.19 96 TYR A N 1
ATOM 753 C CA . TYR A 1 96 ? 12.611 10.780 2.939 1.00 86.19 96 TYR A CA 1
ATOM 754 C C . TYR A 1 96 ? 11.156 10.736 2.469 1.00 86.19 96 TYR A C 1
ATOM 756 O O . TYR A 1 96 ? 10.673 11.634 1.766 1.00 86.19 96 TYR A O 1
ATOM 764 N N . PHE A 1 97 ? 10.458 9.674 2.860 1.00 90.81 97 PHE A N 1
ATOM 765 C CA . PHE A 1 97 ? 9.001 9.634 2.835 1.00 90.81 97 PHE A CA 1
ATOM 766 C C . PHE A 1 97 ? 8.476 10.055 4.205 1.00 90.81 97 PHE A C 1
ATOM 768 O O . PHE A 1 97 ? 8.905 9.501 5.213 1.00 90.81 97 PHE A O 1
ATOM 775 N N . ALA A 1 98 ? 7.558 11.014 4.242 1.00 91.31 98 ALA A N 1
ATOM 776 C CA . ALA A 1 98 ? 6.742 11.288 5.418 1.00 91.31 98 ALA A CA 1
ATOM 777 C C . ALA A 1 98 ? 5.415 10.551 5.238 1.00 91.31 98 ALA A C 1
ATOM 779 O O . ALA A 1 98 ? 4.680 10.814 4.283 1.00 91.31 98 ALA A O 1
ATOM 780 N N . LEU A 1 99 ? 5.156 9.576 6.103 1.00 94.56 99 LEU A N 1
ATOM 781 C CA . LEU A 1 99 ? 3.922 8.804 6.111 1.00 94.56 99 LEU A CA 1
ATOM 782 C C . LEU A 1 99 ? 3.013 9.325 7.213 1.00 94.56 99 LEU A C 1
ATOM 784 O O . LEU A 1 99 ? 3.414 9.333 8.369 1.00 94.56 99 LEU A O 1
ATOM 788 N N . ILE A 1 100 ? 1.803 9.726 6.853 1.00 94.50 100 ILE A N 1
ATOM 789 C CA . ILE A 1 100 ? 0.810 10.265 7.780 1.00 94.50 100 ILE A CA 1
ATOM 790 C C . ILE A 1 100 ? -0.338 9.269 7.836 1.00 94.50 100 ILE A C 1
ATOM 792 O O . ILE A 1 100 ? -0.966 8.978 6.815 1.00 94.50 100 ILE A O 1
ATOM 796 N N . GLY A 1 101 ? -0.551 8.690 9.007 1.00 93.56 101 GLY A N 1
ATOM 797 C CA . GLY A 1 101 ? -1.565 7.669 9.225 1.00 93.56 101 GLY A CA 1
ATOM 798 C C . GLY A 1 101 ? -1.452 7.045 10.600 1.00 93.56 101 GLY A C 1
ATOM 799 O O . GLY A 1 101 ? -0.492 7.288 11.332 1.00 93.56 101 GLY A O 1
ATOM 800 N N . ARG A 1 102 ? -2.421 6.194 10.932 1.00 91.62 102 ARG A N 1
ATOM 801 C CA . ARG A 1 102 ? -2.375 5.420 12.173 1.00 91.62 102 ARG A CA 1
ATOM 802 C C . ARG A 1 102 ? -1.158 4.481 12.197 1.00 91.62 102 ARG A C 1
ATOM 804 O O . ARG A 1 102 ? -0.811 3.910 11.150 1.00 91.62 102 ARG A O 1
ATOM 811 N N . PRO A 1 103 ? -0.512 4.278 13.361 1.00 89.69 103 PRO A N 1
ATOM 812 C CA . PRO A 1 103 ? 0.707 3.481 13.480 1.00 89.69 103 PRO A CA 1
ATOM 813 C C . PRO A 1 103 ? 0.613 2.081 12.862 1.00 89.69 103 PRO A C 1
ATOM 815 O O . PRO A 1 103 ? 1.527 1.678 12.134 1.00 89.69 103 PRO A O 1
ATOM 818 N N . GLY A 1 104 ? -0.491 1.354 13.079 1.00 86.12 104 GLY A N 1
ATOM 819 C CA . GLY A 1 104 ? -0.680 0.017 12.506 1.00 86.12 104 GLY A CA 1
ATOM 820 C C . GLY A 1 104 ? -0.620 0.008 10.973 1.00 86.12 104 GLY A C 1
ATOM 821 O O . GLY A 1 104 ? 0.104 -0.789 10.365 1.00 86.12 104 GLY A O 1
ATOM 822 N N . ASN A 1 105 ? -1.308 0.955 10.337 1.00 91.19 105 ASN A N 1
ATOM 823 C CA . ASN A 1 105 ? -1.353 1.106 8.883 1.00 91.19 105 ASN A CA 1
ATOM 824 C C . ASN A 1 105 ? 0.010 1.528 8.309 1.00 91.19 105 ASN A C 1
ATOM 826 O O . ASN A 1 105 ? 0.452 1.017 7.274 1.00 91.19 105 ASN A O 1
ATOM 830 N N . VAL A 1 106 ? 0.723 2.420 9.002 1.00 92.38 106 VAL A N 1
ATOM 831 C CA . VAL A 1 106 ? 2.078 2.850 8.627 1.00 92.38 106 VAL A CA 1
ATOM 832 C C . VAL A 1 106 ? 3.067 1.678 8.671 1.00 92.38 106 VAL A C 1
ATOM 834 O O . VAL A 1 106 ? 3.884 1.525 7.756 1.00 92.38 106 VAL A O 1
ATOM 837 N N . ILE A 1 107 ? 2.992 0.817 9.690 1.00 89.75 107 ILE A N 1
ATOM 838 C CA . ILE A 1 107 ? 3.838 -0.383 9.807 1.00 89.75 107 ILE A CA 1
ATOM 839 C C . ILE A 1 107 ? 3.567 -1.360 8.655 1.00 89.75 107 ILE A C 1
ATOM 841 O O . ILE A 1 107 ? 4.516 -1.885 8.056 1.00 89.75 107 ILE A O 1
ATOM 845 N N . ALA A 1 108 ? 2.296 -1.567 8.297 1.00 89.25 108 ALA A N 1
ATOM 846 C CA . ALA A 1 108 ? 1.920 -2.387 7.148 1.00 89.25 108 ALA A CA 1
ATOM 847 C C . ALA A 1 108 ? 2.526 -1.836 5.844 1.00 89.25 108 ALA A C 1
ATOM 849 O O . ALA A 1 108 ? 3.136 -2.586 5.076 1.00 89.25 108 ALA A O 1
ATOM 850 N N . CYS A 1 109 ? 2.461 -0.515 5.638 1.00 94.25 109 CYS A N 1
ATOM 851 C CA . CYS A 1 109 ? 3.059 0.146 4.477 1.00 94.25 109 CYS A CA 1
ATOM 852 C C . CYS A 1 109 ? 4.578 -0.051 4.408 1.00 94.25 109 CYS A C 1
ATOM 854 O O . CYS A 1 109 ? 5.102 -0.440 3.363 1.00 94.25 109 CYS A O 1
ATOM 856 N N . LYS A 1 110 ? 5.286 0.176 5.525 1.00 92.00 110 LYS A N 1
ATOM 857 C CA . LYS A 1 110 ? 6.747 0.002 5.637 1.00 92.00 110 LYS A CA 1
ATOM 858 C C . LYS A 1 110 ? 7.167 -1.425 5.276 1.00 92.00 110 LYS A C 1
ATOM 860 O O . LYS A 1 110 ? 8.059 -1.626 4.450 1.00 92.00 110 LYS A O 1
ATOM 865 N N . THR A 1 111 ? 6.487 -2.409 5.860 1.00 89.81 111 THR A N 1
ATOM 866 C CA . THR A 1 111 ? 6.757 -3.836 5.641 1.00 89.81 111 THR A CA 1
ATOM 867 C C . THR A 1 111 ? 6.552 -4.215 4.177 1.00 89.81 111 THR A C 1
ATOM 869 O O . THR A 1 111 ? 7.438 -4.798 3.545 1.00 89.81 111 THR A O 1
ATOM 872 N N . LEU A 1 112 ? 5.410 -3.824 3.605 1.00 92.12 112 LEU A N 1
ATOM 873 C CA . LEU A 1 112 ? 5.068 -4.145 2.225 1.00 92.12 112 LEU A CA 1
ATOM 874 C C . LEU A 1 112 ? 6.001 -3.447 1.223 1.00 92.12 112 LEU A C 1
ATOM 876 O O . LEU A 1 112 ? 6.396 -4.053 0.227 1.00 92.12 112 LEU A O 1
ATOM 880 N N . PHE A 1 113 ? 6.398 -2.202 1.497 1.00 94.31 113 PHE A N 1
ATOM 881 C CA . PHE A 1 113 ? 7.333 -1.455 0.659 1.00 94.31 113 PHE A CA 1
ATOM 882 C C . PHE A 1 113 ? 8.703 -2.130 0.587 1.00 94.31 113 PHE A C 1
ATOM 884 O O . PHE A 1 113 ? 9.227 -2.311 -0.513 1.00 94.31 113 PHE A O 1
ATOM 891 N N . ASN A 1 114 ? 9.264 -2.541 1.729 1.00 91.00 114 ASN A N 1
ATOM 892 C CA . ASN A 1 114 ? 10.566 -3.208 1.775 1.00 91.00 114 ASN A CA 1
ATOM 893 C C . ASN A 1 114 ? 10.557 -4.509 0.965 1.00 91.00 114 ASN A C 1
ATOM 895 O O . ASN A 1 114 ? 11.412 -4.693 0.097 1.00 91.00 114 ASN A O 1
ATOM 899 N N . TYR A 1 115 ? 9.534 -5.344 1.158 1.00 91.06 115 TYR A N 1
ATOM 900 C CA . TYR A 1 115 ? 9.359 -6.571 0.384 1.00 91.06 115 TYR A CA 1
ATOM 901 C C . TYR A 1 115 ? 9.218 -6.296 -1.124 1.00 91.06 115 TYR A C 1
ATOM 903 O O . TYR A 1 115 ? 9.969 -6.832 -1.941 1.00 91.06 115 TYR A O 1
ATOM 911 N N . LEU A 1 116 ? 8.278 -5.434 -1.527 1.00 93.88 116 LEU A N 1
ATOM 912 C CA . LEU A 1 116 ? 7.984 -5.214 -2.948 1.00 93.88 116 LEU A CA 1
ATOM 913 C C . LEU A 1 116 ? 9.125 -4.519 -3.691 1.00 93.88 116 LEU A C 1
ATOM 915 O O . LEU A 1 116 ? 9.350 -4.807 -4.867 1.00 93.88 116 LEU A O 1
ATOM 919 N N . LYS A 1 117 ? 9.870 -3.637 -3.020 1.00 94.25 117 LYS A N 1
ATOM 920 C CA . LYS A 1 117 ? 11.075 -3.007 -3.570 1.00 94.25 117 LYS A CA 1
ATOM 921 C C . LYS A 1 117 ? 12.101 -4.062 -3.989 1.00 94.25 117 LYS A C 1
ATOM 923 O O . LYS A 1 117 ? 12.641 -3.975 -5.092 1.00 94.25 117 LYS A O 1
ATOM 928 N N . GLU A 1 118 ? 12.354 -5.057 -3.144 1.00 93.25 118 GLU A N 1
ATOM 929 C CA . GLU A 1 118 ? 13.287 -6.147 -3.449 1.00 93.25 118 GLU A CA 1
ATOM 930 C C . GLU A 1 118 ? 12.780 -7.037 -4.583 1.00 93.25 118 GLU A C 1
ATOM 932 O O . GLU A 1 118 ? 13.543 -7.389 -5.487 1.00 93.25 118 GLU A O 1
ATOM 937 N N . VAL A 1 119 ? 11.480 -7.345 -4.587 1.00 95.19 119 VAL A N 1
ATOM 938 C CA . VAL A 1 119 ? 10.839 -8.109 -5.665 1.00 95.19 119 VAL A CA 1
ATOM 939 C C . VAL A 1 119 ? 10.992 -7.395 -7.009 1.00 95.19 119 VAL A C 1
ATOM 941 O O . VAL A 1 119 ? 11.435 -8.010 -7.977 1.00 95.19 119 VAL A O 1
ATOM 944 N N . ILE A 1 120 ? 10.688 -6.097 -7.076 1.00 96.56 120 ILE A N 1
ATOM 945 C CA . ILE A 1 120 ? 10.806 -5.299 -8.304 1.00 96.56 120 ILE A CA 1
ATOM 946 C C . ILE A 1 120 ? 12.252 -5.264 -8.807 1.00 96.56 120 ILE A C 1
ATOM 948 O O . ILE A 1 120 ? 12.495 -5.426 -10.005 1.00 96.56 120 ILE A O 1
ATOM 952 N N . GLU A 1 121 ? 13.225 -5.072 -7.915 1.00 95.94 121 GLU A N 1
ATOM 953 C CA . GLU A 1 121 ? 14.641 -5.072 -8.292 1.00 95.94 121 GLU A CA 1
ATOM 954 C C . GLU A 1 121 ? 15.098 -6.438 -8.816 1.00 95.94 121 GLU A C 1
ATOM 956 O O . GLU A 1 121 ? 15.808 -6.503 -9.824 1.00 95.94 121 GLU A O 1
ATOM 961 N N . ARG A 1 122 ? 14.674 -7.535 -8.179 1.00 96.06 122 ARG A N 1
ATOM 962 C CA . ARG A 1 122 ? 14.986 -8.899 -8.623 1.00 96.06 122 ARG A CA 1
ATOM 963 C C . ARG A 1 122 ? 14.394 -9.191 -10.001 1.00 96.06 122 ARG A C 1
ATOM 965 O O . ARG A 1 122 ? 15.127 -9.630 -10.887 1.00 96.06 122 ARG A O 1
ATOM 972 N N . GLU A 1 123 ? 13.108 -8.909 -10.200 1.00 96.12 123 GLU A N 1
ATOM 973 C CA . GLU A 1 123 ? 12.425 -9.113 -11.484 1.00 96.12 123 GLU A CA 1
ATOM 974 C C . GLU A 1 123 ? 13.054 -8.262 -12.590 1.00 96.12 123 GLU A C 1
ATOM 976 O O . GLU A 1 123 ? 13.327 -8.762 -13.680 1.00 96.12 123 GLU A O 1
ATOM 981 N N . CYS A 1 124 ? 13.374 -6.996 -12.301 1.00 96.81 124 CYS A N 1
ATOM 982 C CA . CYS A 1 124 ? 14.038 -6.118 -13.260 1.00 96.81 124 CYS A CA 1
ATOM 983 C C . CYS A 1 124 ? 15.398 -6.682 -13.683 1.00 96.81 124 CYS A C 1
ATOM 985 O O . CYS A 1 124 ? 15.700 -6.722 -14.874 1.00 96.81 124 CYS A O 1
ATOM 987 N N . LYS A 1 125 ? 16.225 -7.133 -12.731 1.00 95.94 125 LYS A N 1
ATOM 988 C CA . LYS A 1 125 ? 17.536 -7.730 -13.033 1.00 95.94 125 LYS A CA 1
ATOM 989 C C . LYS A 1 125 ? 17.400 -9.006 -13.863 1.00 95.94 125 LYS A C 1
ATOM 991 O O . LYS A 1 125 ? 18.129 -9.161 -14.841 1.00 95.94 125 LYS A O 1
ATOM 996 N N . SER A 1 126 ? 16.467 -9.884 -13.496 1.00 94.25 126 SER A N 1
ATOM 997 C CA . SER A 1 126 ? 16.199 -11.134 -14.216 1.00 94.25 126 SER A CA 1
ATOM 998 C C . SER A 1 126 ? 15.779 -10.865 -15.664 1.00 94.25 126 SER A C 1
ATOM 1000 O O . SER A 1 126 ? 16.407 -11.357 -16.601 1.00 94.25 126 SER A O 1
ATOM 1002 N N . GLN A 1 127 ? 14.798 -9.981 -15.857 1.00 93.44 127 GLN A N 1
ATOM 1003 C CA . GLN A 1 127 ? 14.273 -9.646 -17.179 1.00 93.44 127 GLN A CA 1
ATOM 1004 C C . GLN A 1 127 ? 15.294 -8.905 -18.047 1.00 93.44 127 GLN A C 1
ATOM 1006 O O . GLN A 1 127 ? 15.379 -9.156 -19.244 1.00 93.44 127 GLN A O 1
ATOM 1011 N N . MET A 1 128 ? 16.126 -8.038 -17.459 1.00 92.69 128 MET A N 1
ATOM 1012 C CA . MET A 1 128 ? 17.241 -7.425 -18.187 1.00 92.69 128 MET A CA 1
ATOM 1013 C C . MET A 1 128 ? 18.275 -8.459 -18.636 1.00 92.69 128 MET A C 1
ATOM 1015 O O . MET A 1 128 ? 18.816 -8.328 -19.729 1.00 92.69 128 MET A O 1
ATOM 1019 N N . LYS A 1 129 ? 18.584 -9.459 -17.800 1.00 91.75 129 LYS A N 1
ATOM 1020 C CA . LYS A 1 129 ? 19.527 -10.527 -18.157 1.00 91.75 129 LYS A CA 1
ATOM 1021 C C . LYS A 1 129 ? 18.985 -11.359 -19.320 1.00 91.75 129 LYS A C 1
ATOM 1023 O O . LYS A 1 129 ? 19.729 -11.596 -20.264 1.00 91.75 129 LYS A O 1
ATOM 1028 N N . ALA A 1 130 ? 17.708 -11.742 -19.265 1.00 88.88 130 ALA A N 1
ATOM 1029 C CA . ALA A 1 130 ? 17.043 -12.476 -20.340 1.00 88.88 130 ALA A CA 1
ATOM 1030 C C . ALA A 1 130 ? 17.032 -11.671 -21.648 1.00 88.88 130 ALA A C 1
ATOM 1032 O O . ALA A 1 130 ? 17.541 -12.138 -22.659 1.00 88.88 130 ALA A O 1
ATOM 1033 N N . ALA A 1 131 ? 16.578 -10.416 -21.601 1.00 86.38 131 ALA A N 1
ATOM 1034 C CA . ALA A 1 131 ? 16.486 -9.571 -22.788 1.00 86.38 131 ALA A CA 1
ATOM 1035 C C . ALA A 1 131 ? 17.855 -9.259 -23.424 1.00 86.38 131 ALA A C 1
ATOM 1037 O O . ALA A 1 131 ? 17.945 -9.078 -24.629 1.00 86.38 131 ALA A O 1
ATOM 1038 N N . LYS A 1 132 ? 18.939 -9.204 -22.637 1.00 86.62 132 LYS A N 1
ATOM 1039 C CA . LYS A 1 132 ? 20.308 -9.042 -23.164 1.00 86.62 132 LYS A CA 1
ATOM 1040 C C . LYS A 1 132 ? 20.865 -10.295 -23.838 1.00 86.62 132 LYS A C 1
ATOM 1042 O O . LYS A 1 132 ? 21.810 -10.174 -24.609 1.00 86.62 132 LYS A O 1
ATOM 1047 N N . ALA A 1 133 ? 20.354 -11.473 -23.490 1.00 86.75 133 ALA A N 1
ATOM 1048 C CA . ALA A 1 133 ? 20.801 -12.741 -24.057 1.00 86.75 133 ALA A CA 1
ATOM 1049 C C . ALA A 1 133 ? 20.116 -13.059 -25.398 1.00 86.75 133 ALA A C 1
ATOM 1051 O O . ALA A 1 133 ? 20.593 -13.920 -26.131 1.00 86.75 133 ALA A O 1
ATOM 1052 N N . GLU A 1 134 ? 19.016 -12.374 -25.723 1.00 82.81 134 GLU A N 1
ATOM 1053 C CA . GLU A 1 134 ? 18.287 -12.545 -26.980 1.00 82.81 134 GLU A CA 1
ATOM 1054 C C . GLU A 1 134 ? 19.056 -11.926 -28.166 1.00 82.81 134 GLU A C 1
ATOM 1056 O O . GLU A 1 134 ? 19.326 -10.717 -28.164 1.00 82.81 134 GLU A O 1
ATOM 1061 N N . PRO A 1 135 ? 19.392 -12.713 -29.208 1.00 78.12 135 PRO A N 1
ATOM 1062 C CA . PRO A 1 135 ? 20.045 -12.194 -30.407 1.00 78.12 135 PRO A CA 1
ATOM 1063 C C . PRO A 1 135 ? 19.201 -11.110 -31.089 1.00 78.12 135 PRO A C 1
ATOM 1065 O O . PRO A 1 135 ? 18.002 -11.278 -31.291 1.00 78.12 135 PRO A O 1
ATOM 1068 N N . GLY A 1 136 ? 19.829 -9.991 -31.457 1.00 74.69 136 GLY A N 1
ATOM 1069 C CA . GLY A 1 136 ? 19.156 -8.871 -32.128 1.00 74.69 136 GLY A CA 1
ATOM 1070 C C . GLY A 1 136 ? 18.379 -7.927 -31.201 1.00 74.69 136 GLY A C 1
ATOM 1071 O O . GLY A 1 136 ? 17.861 -6.913 -31.670 1.00 74.69 136 GLY A O 1
ATOM 1072 N N . ASN A 1 137 ? 18.325 -8.191 -29.890 1.00 69.94 137 ASN A N 1
ATOM 1073 C CA . ASN A 1 137 ? 17.662 -7.302 -28.940 1.00 69.94 137 ASN A CA 1
ATOM 1074 C C . ASN A 1 137 ? 18.590 -6.147 -28.524 1.00 69.94 137 ASN A C 1
ATOM 1076 O O . ASN A 1 137 ? 19.394 -6.254 -27.595 1.00 69.94 137 ASN A O 1
ATOM 1080 N N . GLN A 1 138 ? 18.496 -5.022 -29.235 1.00 67.31 138 GLN A N 1
ATOM 1081 C CA . GLN A 1 138 ? 19.334 -3.850 -28.993 1.00 67.31 138 GLN A CA 1
ATOM 1082 C C . GLN A 1 138 ? 18.483 -2.646 -28.579 1.00 67.31 138 GLN A C 1
ATOM 1084 O O . GLN A 1 138 ? 18.086 -1.812 -29.390 1.00 67.31 138 GLN A O 1
ATOM 1089 N N . TYR A 1 139 ? 18.188 -2.535 -27.281 1.00 73.25 139 TYR A N 1
ATOM 1090 C CA . TYR A 1 139 ? 17.563 -1.316 -26.769 1.00 73.25 139 TYR A CA 1
ATOM 1091 C C . TYR A 1 139 ? 18.546 -0.147 -26.787 1.00 73.25 139 TYR A C 1
ATOM 1093 O O . TYR A 1 139 ? 19.678 -0.258 -26.318 1.00 73.25 139 TYR A O 1
ATOM 1101 N N . THR A 1 140 ? 18.054 1.020 -27.200 1.00 71.19 140 THR A N 1
ATOM 1102 C CA . THR A 1 140 ? 18.814 2.279 -27.246 1.00 71.19 140 THR A CA 1
ATOM 1103 C C . THR A 1 140 ? 19.345 2.708 -25.872 1.00 71.19 140 THR A C 1
ATOM 1105 O O . THR A 1 140 ? 20.369 3.374 -25.778 1.00 71.19 140 THR A O 1
ATOM 1108 N N . SER A 1 141 ? 18.664 2.332 -24.780 1.00 88.88 141 SER A N 1
ATOM 1109 C CA . SER A 1 141 ? 19.139 2.578 -23.414 1.00 88.88 141 SER A CA 1
ATOM 1110 C C . SER A 1 141 ? 18.572 1.570 -22.418 1.00 88.88 141 SER A C 1
ATOM 1112 O O . SER A 1 141 ? 17.398 1.618 -22.039 1.00 88.88 141 SER A O 1
ATOM 1114 N N . TRP A 1 142 ? 19.445 0.703 -21.903 1.00 90.50 142 TRP A N 1
ATOM 1115 C CA . TRP A 1 142 ? 19.110 -0.231 -20.824 1.00 90.50 142 TRP A CA 1
ATOM 1116 C C . TRP A 1 142 ? 18.717 0.469 -19.524 1.00 90.50 142 TRP A C 1
ATOM 1118 O O . TRP A 1 142 ? 17.908 -0.059 -18.766 1.00 90.50 142 TRP A O 1
ATOM 1128 N N . ARG A 1 143 ? 19.251 1.668 -19.260 1.00 92.06 143 ARG A N 1
ATOM 1129 C CA . ARG A 1 143 ? 18.882 2.460 -18.080 1.00 92.06 143 ARG A CA 1
ATOM 1130 C C . ARG A 1 143 ? 17.434 2.947 -18.182 1.00 92.06 143 ARG A C 1
ATOM 1132 O O . ARG A 1 143 ? 16.678 2.790 -17.226 1.00 92.06 143 ARG A O 1
ATOM 1139 N N . SER A 1 144 ? 17.045 3.478 -19.342 1.00 92.25 144 SER A N 1
ATOM 1140 C CA . SER A 1 144 ? 15.673 3.928 -19.624 1.00 92.25 144 SER A CA 1
ATOM 1141 C C . SER A 1 144 ? 14.678 2.769 -19.629 1.00 92.25 144 SER A C 1
ATOM 1143 O O . SER A 1 144 ? 13.574 2.891 -19.093 1.00 92.25 144 SER A O 1
ATOM 1145 N N . TRP A 1 145 ? 15.084 1.627 -20.192 1.00 94.56 145 TRP A N 1
ATOM 1146 C CA . TRP A 1 145 ? 14.295 0.398 -20.168 1.00 94.56 145 TRP A CA 1
ATOM 1147 C C . TRP A 1 145 ? 14.052 -0.074 -18.733 1.00 94.56 145 TRP A C 1
ATOM 1149 O O . TRP A 1 145 ? 12.907 -0.283 -18.344 1.00 94.56 145 TRP A O 1
ATOM 1159 N N . ALA A 1 146 ? 15.105 -0.155 -17.915 1.00 95.38 146 ALA A N 1
ATOM 1160 C CA . ALA A 1 146 ? 15.018 -0.627 -16.536 1.00 95.38 146 ALA A CA 1
ATOM 1161 C C . ALA A 1 146 ? 14.200 0.312 -15.636 1.00 95.38 146 ALA A C 1
ATOM 1163 O O . ALA A 1 146 ? 13.479 -0.145 -14.753 1.00 95.38 146 ALA A O 1
ATOM 1164 N N . ASP A 1 147 ? 14.301 1.628 -15.831 1.00 95.50 147 ASP A N 1
ATOM 1165 C CA . ASP A 1 147 ? 13.447 2.592 -15.130 1.00 95.50 147 ASP A CA 1
ATOM 1166 C C . ASP A 1 147 ? 11.972 2.427 -15.535 1.00 95.50 147 ASP A C 1
ATOM 1168 O O . ASP A 1 147 ? 11.101 2.321 -14.671 1.00 95.50 147 ASP A O 1
ATOM 1172 N N . SER A 1 148 ? 11.691 2.307 -16.837 1.00 95.81 148 SER A N 1
ATOM 1173 C CA . SER A 1 148 ? 10.324 2.098 -17.335 1.00 95.81 148 SER A CA 1
ATOM 1174 C C . SER A 1 148 ? 9.743 0.750 -16.894 1.00 95.81 148 SER A C 1
ATOM 1176 O O . SER A 1 148 ? 8.564 0.693 -16.551 1.00 95.81 148 SER A O 1
ATOM 1178 N N . PHE A 1 149 ? 10.564 -0.303 -16.811 1.00 97.06 149 PHE A N 1
ATOM 1179 C CA . PHE A 1 149 ? 10.193 -1.603 -16.247 1.00 97.06 149 PHE A CA 1
ATOM 1180 C C . PHE A 1 149 ? 9.733 -1.478 -14.800 1.00 97.06 149 PHE A C 1
ATOM 1182 O O . PHE A 1 149 ? 8.616 -1.878 -14.471 1.00 97.06 149 PHE A O 1
ATOM 1189 N N . ARG A 1 150 ? 10.552 -0.866 -13.937 1.00 97.94 150 ARG A N 1
ATOM 1190 C CA . ARG A 1 150 ? 10.191 -0.684 -12.526 1.00 97.94 150 ARG A CA 1
ATOM 1191 C C . ARG A 1 150 ? 8.905 0.127 -12.392 1.00 97.94 150 ARG A C 1
ATOM 1193 O O . ARG A 1 150 ? 8.020 -0.274 -11.648 1.00 97.94 150 ARG A O 1
ATOM 1200 N N . LYS A 1 151 ? 8.750 1.209 -13.165 1.00 97.88 151 LYS A N 1
ATOM 1201 C CA . LYS A 1 151 ? 7.520 2.019 -13.171 1.00 97.88 151 LYS A CA 1
ATOM 1202 C C . LYS A 1 151 ? 6.287 1.221 -13.612 1.00 97.88 151 LYS A C 1
ATOM 1204 O O . LYS A 1 151 ? 5.249 1.345 -12.970 1.00 97.88 151 LYS A O 1
ATOM 1209 N N . GLY A 1 152 ? 6.394 0.401 -14.660 1.00 97.56 152 GLY A N 1
ATOM 1210 C CA . GLY A 1 152 ? 5.289 -0.430 -15.149 1.00 97.56 152 GLY A CA 1
ATOM 1211 C C . GLY A 1 152 ? 4.879 -1.506 -14.144 1.00 97.56 152 GLY A C 1
ATOM 1212 O O . GLY A 1 152 ? 3.691 -1.697 -13.885 1.00 97.56 152 GLY A O 1
ATOM 1213 N N . MET A 1 153 ? 5.861 -2.154 -13.514 1.00 98.12 153 MET A N 1
ATOM 1214 C CA . MET A 1 153 ? 5.625 -3.149 -12.468 1.00 98.12 153 MET A CA 1
ATOM 1215 C C . MET A 1 153 ? 4.994 -2.520 -11.226 1.00 98.12 153 MET A C 1
ATOM 1217 O O . MET A 1 153 ? 3.967 -3.004 -10.753 1.00 98.12 153 MET A O 1
ATOM 1221 N N . THR A 1 154 ? 5.551 -1.403 -10.750 1.00 97.81 154 THR A N 1
ATOM 1222 C CA . THR A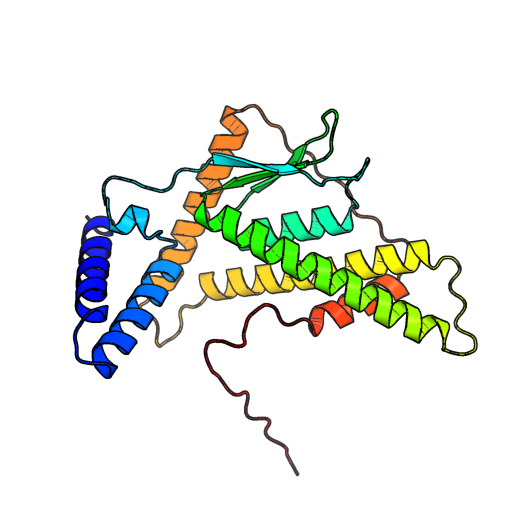 1 154 ? 4.986 -0.615 -9.652 1.00 97.81 154 THR A CA 1
ATOM 1223 C C . THR A 1 154 ? 3.551 -0.201 -9.952 1.00 97.81 154 THR A C 1
ATOM 1225 O O . THR A 1 154 ? 2.674 -0.431 -9.130 1.00 97.81 154 THR A O 1
ATOM 1228 N N . ASN A 1 155 ? 3.285 0.372 -11.132 1.00 96.94 155 ASN A N 1
ATOM 1229 C CA . ASN A 1 155 ? 1.943 0.807 -11.515 1.00 96.94 155 ASN A CA 1
ATOM 1230 C C . ASN A 1 155 ? 0.934 -0.340 -11.406 1.00 96.94 155 ASN A C 1
ATOM 1232 O O . ASN A 1 155 ? -0.139 -0.159 -10.830 1.00 96.94 155 ASN A O 1
ATOM 1236 N N . ARG A 1 156 ? 1.300 -1.528 -11.900 1.00 97.19 156 ARG A N 1
ATOM 1237 C CA . ARG A 1 156 ? 0.409 -2.682 -11.843 1.00 97.19 156 ARG A CA 1
ATOM 1238 C C . ARG A 1 156 ? 0.191 -3.196 -10.424 1.00 97.19 156 ARG A C 1
ATOM 1240 O O . ARG A 1 156 ? -0.935 -3.542 -10.075 1.00 97.19 156 ARG A O 1
ATOM 1247 N N . ILE A 1 157 ? 1.237 -3.233 -9.605 1.00 97.06 157 ILE A N 1
ATOM 1248 C CA . ILE A 1 157 ? 1.122 -3.632 -8.199 1.00 97.06 157 ILE A CA 1
ATOM 1249 C C . ILE A 1 157 ? 0.211 -2.659 -7.441 1.00 97.06 157 ILE A C 1
ATOM 1251 O O . ILE A 1 157 ? -0.731 -3.104 -6.792 1.00 97.06 157 ILE A O 1
ATOM 1255 N N . SER A 1 158 ? 0.422 -1.349 -7.587 1.00 95.75 158 SER A N 1
ATOM 1256 C CA . SER A 1 158 ? -0.406 -0.322 -6.946 1.00 95.75 158 SER A CA 1
ATOM 1257 C C . SER A 1 158 ? -1.876 -0.412 -7.369 1.00 95.75 158 SER A C 1
ATOM 1259 O O . SER A 1 158 ? -2.758 -0.293 -6.524 1.00 95.75 158 SER A O 1
ATOM 1261 N N . GLN A 1 159 ? -2.153 -0.680 -8.653 1.00 95.38 159 GLN A N 1
ATOM 1262 C CA . GLN A 1 159 ? -3.516 -0.952 -9.129 1.00 95.38 159 GLN A CA 1
ATOM 1263 C C . GLN A 1 159 ? -4.127 -2.148 -8.400 1.00 95.38 159 GLN A C 1
ATOM 1265 O O . GLN A 1 159 ? -5.173 -2.003 -7.786 1.00 95.38 159 GLN A O 1
ATOM 1270 N N . ARG A 1 160 ? -3.440 -3.296 -8.383 1.00 95.38 160 ARG A N 1
ATOM 1271 C CA . ARG A 1 160 ? -3.947 -4.525 -7.752 1.00 95.38 160 ARG A CA 1
ATOM 1272 C C . ARG A 1 160 ? -4.184 -4.377 -6.247 1.00 95.38 160 ARG A C 1
ATOM 1274 O O . ARG A 1 160 ? -5.141 -4.942 -5.732 1.00 95.38 160 ARG A O 1
ATOM 1281 N N . LEU A 1 161 ? -3.329 -3.635 -5.542 1.00 94.12 161 LEU A N 1
ATOM 1282 C CA . LEU A 1 161 ? -3.522 -3.340 -4.118 1.00 94.12 161 LEU A CA 1
ATOM 1283 C C . LEU A 1 161 ? -4.767 -2.475 -3.891 1.00 94.12 161 LEU A C 1
ATOM 1285 O O . LEU A 1 161 ? -5.571 -2.761 -3.009 1.00 94.12 161 LEU A O 1
ATOM 1289 N N . ASN A 1 162 ? -4.948 -1.442 -4.713 1.00 92.31 162 ASN A N 1
ATOM 1290 C CA . ASN A 1 162 ? -6.107 -0.562 -4.621 1.00 92.31 162 ASN A CA 1
ATOM 1291 C C . ASN A 1 162 ? -7.411 -1.260 -5.038 1.00 92.31 162 ASN A C 1
ATOM 1293 O O . ASN A 1 162 ? -8.444 -1.017 -4.423 1.00 92.31 162 ASN A O 1
ATOM 1297 N N . ASP A 1 163 ? -7.363 -2.129 -6.048 1.00 91.19 163 ASP A N 1
ATOM 1298 C CA . ASP A 1 163 ? -8.498 -2.949 -6.472 1.00 91.19 163 ASP A CA 1
ATOM 1299 C C . ASP A 1 163 ? -8.917 -3.885 -5.332 1.00 91.19 163 ASP A C 1
ATOM 1301 O O . ASP A 1 163 ? -10.082 -3.886 -4.956 1.00 91.19 163 ASP A O 1
ATOM 1305 N N . ARG A 1 164 ? -7.963 -4.563 -4.676 1.00 88.44 164 ARG A N 1
ATOM 1306 C CA . ARG A 1 164 ? -8.243 -5.410 -3.505 1.00 88.44 164 ARG A CA 1
ATOM 1307 C C . ARG A 1 164 ? -8.873 -4.631 -2.347 1.00 88.44 164 ARG A C 1
ATOM 1309 O O . ARG A 1 164 ? -9.794 -5.129 -1.710 1.00 88.44 164 ARG A O 1
ATOM 1316 N N . ARG A 1 165 ? -8.401 -3.410 -2.071 1.00 88.56 165 ARG A N 1
ATOM 1317 C CA . ARG A 1 165 ? -9.021 -2.531 -1.065 1.00 88.56 165 ARG A CA 1
ATOM 1318 C C . ARG A 1 165 ? -10.474 -2.220 -1.428 1.00 88.56 165 ARG A C 1
ATOM 1320 O O . ARG A 1 165 ? -11.357 -2.390 -0.597 1.00 88.56 165 ARG A O 1
ATOM 1327 N N . LYS A 1 166 ? -10.723 -1.801 -2.671 1.00 87.44 166 LYS A N 1
ATOM 1328 C CA . LYS A 1 166 ? -12.076 -1.494 -3.155 1.00 87.44 166 LYS A CA 1
ATOM 1329 C C . LYS A 1 166 ? -12.989 -2.711 -3.123 1.00 87.44 166 LYS A C 1
ATOM 1331 O O . LYS A 1 166 ? -14.144 -2.573 -2.749 1.00 87.44 166 LYS A O 1
ATOM 1336 N N . GLU A 1 167 ? -12.476 -3.884 -3.489 1.00 85.00 167 GLU A N 1
ATOM 1337 C CA . GLU A 1 167 ? -13.200 -5.149 -3.373 1.00 85.00 167 GLU A CA 1
ATOM 1338 C C . GLU A 1 167 ? -13.653 -5.344 -1.922 1.00 85.00 167 GLU A C 1
ATOM 1340 O O . GLU A 1 167 ? -14.853 -5.419 -1.687 1.00 85.00 167 GLU A O 1
ATOM 1345 N N . LEU A 1 168 ? -12.743 -5.275 -0.942 1.00 78.94 168 LEU A N 1
ATOM 1346 C CA . LEU A 1 168 ? -13.071 -5.393 0.490 1.00 78.94 168 LEU A CA 1
ATOM 1347 C C . LEU A 1 168 ? -14.087 -4.347 0.990 1.00 78.94 168 LEU A C 1
ATOM 1349 O O . LEU A 1 168 ? -14.898 -4.654 1.863 1.00 78.94 168 LEU A O 1
ATOM 1353 N N . GLU A 1 169 ? -14.056 -3.128 0.447 1.00 81.69 169 GLU A N 1
ATOM 1354 C CA . GLU A 1 169 ? -15.020 -2.054 0.744 1.00 81.69 169 GLU A CA 1
ATOM 1355 C C . GLU A 1 169 ? -16.381 -2.248 0.043 1.00 81.69 169 GLU A C 1
ATOM 1357 O O . GLU A 1 169 ? -17.374 -1.660 0.468 1.00 81.69 169 GLU A O 1
ATOM 1362 N N . SER A 1 170 ? -16.434 -3.033 -1.040 1.00 75.38 170 SER A N 1
ATOM 1363 C CA . SER A 1 170 ? -17.629 -3.252 -1.876 1.00 75.38 170 SER A CA 1
ATOM 1364 C C . SER A 1 170 ? -18.346 -4.580 -1.629 1.00 75.38 170 SER A C 1
ATOM 1366 O O . SER A 1 170 ? -19.441 -4.782 -2.151 1.00 75.38 170 SER A O 1
ATOM 1368 N N . VAL A 1 171 ? -17.725 -5.505 -0.893 1.00 63.12 171 VAL A N 1
ATOM 1369 C CA . VAL A 1 171 ? -18.253 -6.859 -0.691 1.00 63.12 171 VAL A CA 1
ATOM 1370 C C . VAL A 1 171 ? -19.475 -6.830 0.238 1.00 63.12 171 VAL A C 1
ATOM 1372 O O . VAL A 1 171 ? -19.355 -7.028 1.438 1.00 63.12 171 VAL A O 1
ATOM 1375 N N . ASP A 1 172 ? -20.667 -6.686 -0.339 1.00 54.16 172 ASP A N 1
ATOM 1376 C CA . ASP A 1 172 ? -21.957 -7.086 0.254 1.00 54.16 172 ASP A CA 1
ATOM 1377 C C . ASP A 1 172 ? -22.179 -8.604 0.066 1.00 54.16 172 ASP A C 1
ATOM 1379 O O . ASP A 1 172 ? -23.222 -9.046 -0.421 1.00 54.16 172 ASP A O 1
ATOM 1383 N N . SER A 1 173 ? -21.165 -9.444 0.329 1.00 44.28 173 SER A N 1
ATOM 1384 C CA . SER A 1 173 ? -21.307 -10.878 0.030 1.00 44.28 173 SER A CA 1
ATOM 1385 C C . SER A 1 173 ? -22.485 -11.478 0.795 1.00 44.28 173 SER A C 1
ATOM 1387 O O . SER A 1 173 ? -22.656 -11.220 1.982 1.00 44.28 173 SER A O 1
ATOM 1389 N N . LEU A 1 174 ? -23.240 -12.354 0.127 1.00 45.19 174 LEU A N 1
ATOM 1390 C CA . LEU A 1 174 ? -24.407 -13.073 0.660 1.00 45.19 174 LEU A CA 1
ATOM 1391 C C . LEU A 1 174 ? -24.125 -13.901 1.940 1.00 45.19 174 LEU A C 1
ATOM 1393 O O . LEU A 1 174 ? -25.059 -14.453 2.511 1.00 45.19 174 LEU A O 1
ATOM 1397 N N . ASN A 1 175 ? -22.862 -13.984 2.381 1.00 50.78 175 ASN A N 1
ATOM 1398 C CA . ASN A 1 175 ? -22.400 -14.694 3.577 1.00 50.78 175 ASN A CA 1
ATOM 1399 C C . ASN A 1 175 ? -21.676 -13.797 4.605 1.00 50.78 175 ASN A C 1
ATOM 1401 O O . ASN A 1 175 ? -21.302 -14.303 5.663 1.00 50.78 175 ASN A O 1
ATOM 1405 N N . GLU A 1 176 ? -21.471 -12.501 4.337 1.00 53.69 176 GLU A N 1
ATOM 1406 C CA . GLU A 1 176 ? -20.990 -11.559 5.354 1.00 53.69 176 GLU A CA 1
ATOM 1407 C C . GLU A 1 176 ? -22.162 -10.768 5.947 1.00 53.69 176 GLU A C 1
ATOM 1409 O O . GLU A 1 176 ? -23.098 -10.406 5.230 1.00 53.69 176 GLU A O 1
ATOM 1414 N N . PRO A 1 177 ? -22.149 -10.471 7.260 1.00 57.16 177 PRO A N 1
ATOM 1415 C CA . PRO A 1 177 ? -23.118 -9.550 7.832 1.00 57.16 177 PRO A CA 1
ATOM 1416 C C . PRO A 1 177 ? -23.028 -8.216 7.084 1.00 57.16 177 PRO A C 1
ATOM 1418 O O . PRO A 1 177 ? -21.944 -7.647 7.002 1.00 57.16 177 PRO A O 1
ATOM 1421 N N . ILE A 1 178 ? -24.160 -7.692 6.605 1.00 51.75 178 ILE A N 1
ATOM 1422 C CA . ILE A 1 178 ? -24.290 -6.419 5.855 1.00 51.75 178 ILE A CA 1
ATOM 1423 C C . ILE A 1 178 ? -23.524 -5.249 6.523 1.00 51.75 178 ILE A C 1
ATOM 1425 O O . ILE A 1 178 ? -23.086 -4.310 5.865 1.00 51.75 178 ILE A O 1
ATOM 1429 N N . GLY A 1 179 ? -23.295 -5.311 7.840 1.00 58.91 179 GLY A N 1
ATOM 1430 C CA . GLY A 1 179 ? -22.486 -4.336 8.575 1.00 58.91 179 GLY A CA 1
ATOM 1431 C C . GLY A 1 179 ? -20.990 -4.318 8.226 1.00 58.91 179 GLY A C 1
ATOM 1432 O O . GLY A 1 179 ? -20.362 -3.281 8.389 1.00 58.91 179 GLY A O 1
ATOM 1433 N N . SER A 1 180 ? -20.407 -5.403 7.716 1.00 66.56 180 SER A N 1
ATOM 1434 C CA . SER A 1 180 ? -18.952 -5.564 7.592 1.00 66.56 180 SER A CA 1
ATOM 1435 C C . SER A 1 180 ? -18.308 -4.632 6.561 1.00 66.56 180 SER A C 1
ATOM 1437 O O . SER A 1 180 ? -17.386 -3.868 6.867 1.00 66.56 180 SER A O 1
ATOM 1439 N N . ALA A 1 181 ? -18.836 -4.625 5.334 1.00 65.94 181 ALA A N 1
ATOM 1440 C CA . ALA A 1 181 ? -18.348 -3.752 4.269 1.00 65.94 181 ALA A CA 1
ATOM 1441 C C . ALA A 1 181 ? -18.652 -2.274 4.539 1.00 65.94 181 ALA A C 1
ATOM 1443 O O . ALA A 1 181 ? -17.788 -1.416 4.337 1.00 65.94 181 ALA A O 1
ATOM 1444 N N . LEU A 1 182 ? -19.843 -1.973 5.068 1.00 73.69 182 LEU A N 1
ATOM 1445 C CA . LEU A 1 182 ? -20.207 -0.620 5.495 1.00 73.69 182 LEU A CA 1
ATOM 1446 C C . LEU A 1 182 ? -19.243 -0.092 6.560 1.00 73.69 182 LEU A C 1
ATOM 1448 O O . LEU A 1 182 ? -18.795 1.054 6.469 1.00 73.69 182 LEU A O 1
ATOM 1452 N N . VAL A 1 183 ? -18.873 -0.932 7.530 1.00 78.25 183 VAL A N 1
ATOM 1453 C CA . VAL A 1 183 ? -17.918 -0.551 8.568 1.00 78.25 183 VAL A CA 1
ATOM 1454 C C . VAL A 1 183 ? -16.535 -0.305 7.975 1.00 78.25 183 VAL A C 1
ATOM 1456 O O . VAL A 1 183 ? -15.992 0.771 8.222 1.00 78.25 183 VAL A O 1
ATOM 1459 N N . ARG A 1 184 ? -16.003 -1.197 7.127 1.00 79.75 184 ARG A N 1
ATOM 1460 C CA . ARG A 1 184 ? -14.711 -0.984 6.442 1.00 79.75 184 ARG A CA 1
ATOM 1461 C C . ARG A 1 184 ? -14.680 0.323 5.654 1.00 79.75 184 ARG A C 1
ATOM 1463 O O . ARG A 1 184 ? -13.743 1.107 5.793 1.00 79.75 184 ARG A O 1
ATOM 1470 N N . LYS A 1 185 ? -15.730 0.598 4.878 1.00 78.75 185 LYS A N 1
ATOM 1471 C CA . LYS A 1 185 ? -15.856 1.835 4.099 1.00 78.75 185 LYS A CA 1
ATOM 1472 C C . LYS A 1 185 ? -15.905 3.073 4.996 1.00 78.75 185 LYS A C 1
ATOM 1474 O O . LYS A 1 185 ? -15.216 4.052 4.713 1.00 78.75 185 LYS A O 1
ATOM 1479 N N . SER A 1 186 ? -16.687 3.029 6.078 1.00 84.50 186 SER A N 1
ATOM 1480 C CA . SER A 1 186 ? -16.751 4.129 7.048 1.00 84.50 186 SER A CA 1
ATOM 1481 C C . SER A 1 186 ? -15.404 4.363 7.733 1.00 84.50 186 SER A C 1
ATOM 1483 O O . SER A 1 186 ? -14.963 5.503 7.837 1.00 84.50 186 SER A O 1
ATOM 1485 N N . MET A 1 187 ? -14.707 3.291 8.114 1.00 84.94 187 MET A N 1
ATOM 1486 C CA . MET A 1 187 ? -13.424 3.360 8.803 1.00 84.94 187 MET A CA 1
ATOM 1487 C C . MET A 1 187 ? -12.337 3.923 7.888 1.00 84.94 187 MET A C 1
ATOM 1489 O O . MET A 1 187 ? -11.597 4.820 8.282 1.00 84.94 187 MET A O 1
ATOM 1493 N N . GLY A 1 188 ? -12.298 3.469 6.634 1.00 86.50 188 GLY A N 1
ATOM 1494 C CA . GLY A 1 188 ? -11.406 4.020 5.621 1.00 86.50 188 GLY A CA 1
ATOM 1495 C C . GLY A 1 188 ? -11.647 5.509 5.360 1.00 86.50 188 GLY A C 1
ATOM 1496 O O . GLY A 1 188 ? -10.688 6.269 5.208 1.00 86.50 188 GLY A O 1
ATOM 1497 N N . ALA A 1 189 ? -12.910 5.952 5.347 1.00 88.75 189 ALA A N 1
ATOM 1498 C CA . ALA A 1 189 ? -13.254 7.367 5.210 1.00 88.75 189 ALA A CA 1
ATOM 1499 C C . ALA A 1 189 ? -12.800 8.193 6.424 1.00 88.75 189 ALA A C 1
ATOM 1501 O O . ALA A 1 189 ? -12.201 9.248 6.237 1.00 88.75 18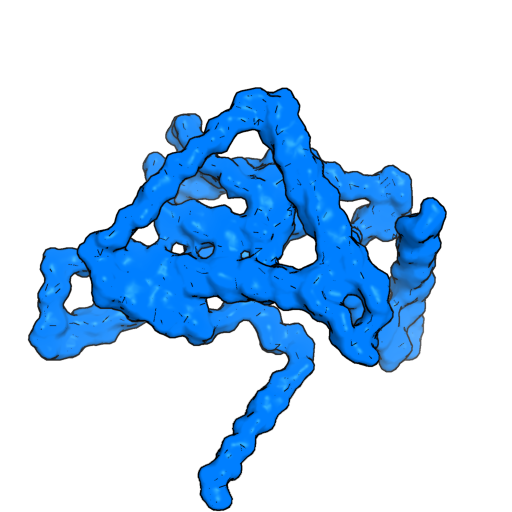9 ALA A O 1
ATOM 1502 N N . ILE A 1 190 ? -13.012 7.685 7.644 1.00 89.94 190 ILE A N 1
ATOM 1503 C CA . ILE A 1 190 ? -12.552 8.321 8.888 1.00 89.94 190 ILE A CA 1
ATOM 1504 C C . ILE A 1 190 ? -11.032 8.501 8.864 1.00 89.94 190 ILE A C 1
ATOM 1506 O O . ILE A 1 190 ? -10.558 9.616 9.027 1.00 89.94 190 ILE A O 1
ATOM 1510 N N . MET A 1 191 ? -10.268 7.445 8.574 1.00 91.25 191 MET A N 1
ATOM 1511 C CA . MET A 1 191 ? -8.800 7.521 8.515 1.00 91.25 191 MET A CA 1
ATOM 1512 C C . MET A 1 191 ? -8.305 8.477 7.435 1.00 91.25 191 MET A C 1
ATOM 1514 O O . MET A 1 191 ? -7.320 9.185 7.620 1.00 91.25 191 MET A O 1
ATOM 1518 N N . THR A 1 192 ? -8.985 8.502 6.287 1.00 92.31 192 THR A N 1
ATOM 1519 C CA . THR A 1 192 ? -8.642 9.439 5.214 1.00 92.31 192 THR A CA 1
ATOM 1520 C C . THR A 1 192 ? -8.844 10.880 5.682 1.00 92.31 192 THR A C 1
ATOM 1522 O O . THR A 1 192 ? -7.945 11.694 5.492 1.00 92.31 192 THR A O 1
ATOM 1525 N N . GLN A 1 193 ? -9.961 11.169 6.357 1.00 91.75 193 GLN A N 1
ATOM 1526 C CA . GLN A 1 193 ? -10.236 12.492 6.915 1.00 91.75 193 GLN A CA 1
ATOM 1527 C C . GLN A 1 193 ? -9.241 12.870 8.022 1.00 91.75 193 GLN A C 1
ATOM 1529 O O . GLN A 1 193 ? -8.681 13.958 7.976 1.00 91.75 193 GLN A O 1
ATOM 1534 N N . GLU A 1 194 ? -8.947 11.960 8.959 1.00 93.12 194 GLU A N 1
ATOM 1535 C CA . GLU A 1 194 ? -7.947 12.160 10.022 1.00 93.12 194 GLU A CA 1
ATOM 1536 C C . GLU A 1 194 ? -6.583 12.569 9.436 1.00 93.12 194 GLU A C 1
ATOM 1538 O O . GLU A 1 194 ? -5.922 13.483 9.932 1.00 93.12 194 GLU A O 1
ATOM 1543 N N . ASN A 1 195 ? -6.171 11.931 8.336 1.00 93.50 195 ASN A N 1
ATOM 1544 C CA . ASN A 1 195 ? -4.928 12.264 7.643 1.00 93.50 195 ASN A CA 1
ATOM 1545 C C . ASN A 1 195 ? -4.978 13.633 6.956 1.00 93.50 195 ASN A C 1
ATOM 1547 O O . ASN A 1 195 ? -3.994 14.373 6.998 1.00 93.50 195 ASN A O 1
ATOM 1551 N N . GLU A 1 196 ? -6.090 13.969 6.302 1.00 91.62 196 GLU A N 1
ATOM 1552 C CA . GLU A 1 196 ? -6.275 15.265 5.643 1.00 91.62 196 GLU A CA 1
ATOM 1553 C C . GLU A 1 196 ? -6.280 16.417 6.655 1.00 91.62 196 GLU A C 1
ATOM 1555 O O . GLU A 1 196 ? -5.598 17.424 6.441 1.00 91.62 196 GLU A O 1
ATOM 1560 N N . ASP A 1 197 ? -6.961 16.235 7.785 1.00 92.12 197 ASP A N 1
ATOM 1561 C CA . ASP A 1 197 ? -7.007 17.199 8.883 1.00 92.12 197 ASP A CA 1
ATOM 1562 C C . ASP A 1 197 ? -5.612 17.409 9.479 1.00 92.12 197 ASP A C 1
ATOM 1564 O O . ASP A 1 197 ? -5.177 18.550 9.650 1.00 92.12 197 ASP A O 1
ATOM 1568 N N . PHE A 1 198 ? -4.859 16.327 9.716 1.00 91.88 198 PHE A N 1
ATOM 1569 C CA . PHE A 1 198 ? -3.472 16.407 10.179 1.00 91.88 198 PHE A CA 1
ATOM 1570 C C . PHE A 1 198 ? -2.601 17.231 9.217 1.00 91.88 198 PHE A C 1
ATOM 1572 O O . PHE A 1 198 ? -1.906 18.156 9.637 1.00 91.88 198 PHE A O 1
ATOM 1579 N N . ILE A 1 199 ? -2.666 16.948 7.912 1.00 89.88 199 ILE A N 1
ATOM 1580 C CA . ILE A 1 199 ? -1.894 17.662 6.878 1.00 89.88 199 ILE A CA 1
ATOM 1581 C C . ILE A 1 199 ? -2.266 19.149 6.835 1.00 89.88 199 ILE A C 1
ATOM 1583 O O . ILE A 1 199 ? -1.381 20.007 6.756 1.00 89.88 199 ILE A O 1
ATOM 1587 N N . SER A 1 200 ? -3.565 19.451 6.887 1.00 89.56 200 SER A N 1
ATOM 1588 C CA . SER A 1 200 ? -4.093 20.817 6.860 1.00 89.56 200 SER A CA 1
ATOM 1589 C C . SER A 1 200 ? -3.641 21.619 8.081 1.00 89.56 200 SER A C 1
ATOM 1591 O O . SER A 1 200 ? -3.149 22.740 7.934 1.00 89.56 200 SER A O 1
ATOM 1593 N N . ASN A 1 201 ? -3.713 21.021 9.273 1.00 91.12 201 ASN A N 1
ATOM 1594 C CA . ASN A 1 201 ? -3.291 21.644 10.529 1.00 91.12 201 ASN A CA 1
ATOM 1595 C C . ASN A 1 201 ? -1.788 21.961 10.553 1.00 91.12 201 ASN A C 1
ATOM 1597 O O . ASN A 1 201 ? -1.375 22.942 11.167 1.00 91.12 201 ASN A O 1
ATOM 1601 N N . GLN A 1 202 ? -0.975 21.184 9.833 1.00 87.31 202 GLN A N 1
ATOM 1602 C CA . GLN A 1 202 ? 0.457 21.446 9.646 1.00 87.31 202 GLN A CA 1
ATOM 1603 C C . GLN A 1 202 ? 0.750 22.477 8.534 1.00 87.31 202 GLN A C 1
ATOM 1605 O O . GLN A 1 202 ? 1.908 22.781 8.247 1.00 87.31 202 GLN A O 1
ATOM 1610 N N . GLY A 1 203 ? -0.275 23.011 7.858 1.00 85.88 203 GLY A N 1
ATOM 1611 C CA . GLY A 1 203 ? -0.123 23.975 6.764 1.00 85.88 203 GLY A CA 1
ATOM 1612 C C . GLY A 1 203 ? 0.535 23.394 5.506 1.00 85.88 203 GLY A C 1
ATOM 1613 O O . GLY A 1 203 ? 1.007 24.141 4.640 1.00 85.88 203 GLY A O 1
ATOM 1614 N N . ILE A 1 204 ? 0.587 22.066 5.382 1.00 82.88 204 ILE A N 1
ATOM 1615 C CA . ILE A 1 204 ? 1.258 21.382 4.279 1.00 82.88 204 ILE A CA 1
ATOM 1616 C C . ILE A 1 204 ? 0.371 21.438 3.032 1.00 82.88 204 ILE A C 1
ATOM 1618 O O . ILE A 1 204 ? -0.802 21.077 3.054 1.00 82.88 204 ILE A O 1
ATOM 1622 N N . ARG A 1 205 ? 0.950 21.848 1.895 1.00 80.94 205 ARG A N 1
ATOM 1623 C CA . ARG A 1 205 ? 0.275 21.860 0.586 1.00 80.94 205 ARG A CA 1
ATOM 1624 C C . ARG A 1 205 ? 0.917 20.842 -0.359 1.00 80.94 205 ARG A C 1
ATOM 1626 O O . ARG A 1 205 ? 1.970 21.137 -0.936 1.00 80.94 205 ARG A O 1
ATOM 1633 N N . PRO A 1 206 ? 0.316 19.652 -0.540 1.00 76.81 206 PRO A N 1
ATOM 1634 C CA . PRO A 1 206 ? 0.864 18.623 -1.413 1.00 76.81 206 PRO A CA 1
ATOM 1635 C C . PRO A 1 206 ? 0.948 19.095 -2.870 1.00 76.81 206 PRO A C 1
ATOM 1637 O O . PRO A 1 206 ? 0.047 19.755 -3.384 1.00 76.81 206 PRO A O 1
ATOM 1640 N N . LYS A 1 207 ? 2.025 18.718 -3.566 1.00 77.06 207 LYS A N 1
ATOM 1641 C CA . LYS A 1 207 ? 2.186 18.943 -5.010 1.00 77.06 207 LYS A CA 1
ATOM 1642 C C . LYS A 1 207 ? 2.216 17.612 -5.741 1.00 77.06 207 LYS A C 1
ATOM 1644 O O . LYS A 1 207 ? 2.887 16.674 -5.313 1.00 77.06 207 LYS A O 1
ATOM 1649 N N . THR A 1 208 ? 1.546 17.543 -6.884 1.00 75.19 208 THR A N 1
ATOM 1650 C CA . THR A 1 208 ? 1.609 16.374 -7.761 1.00 75.19 208 THR A CA 1
ATOM 1651 C C . THR A 1 208 ? 2.821 16.461 -8.686 1.00 75.19 208 THR A C 1
ATOM 1653 O O . THR A 1 208 ? 3.269 17.537 -9.077 1.00 75.19 208 THR A O 1
ATOM 1656 N N . THR A 1 209 ? 3.387 15.305 -9.030 1.00 73.31 209 THR A N 1
ATOM 1657 C CA . THR A 1 209 ? 4.488 15.201 -9.995 1.00 73.31 209 THR A CA 1
ATOM 1658 C C . THR A 1 209 ? 4.047 14.313 -11.149 1.00 73.31 209 THR A C 1
ATOM 1660 O O . THR A 1 209 ? 3.544 13.213 -10.927 1.00 73.31 209 THR A O 1
ATOM 1663 N N . LYS A 1 210 ? 4.252 14.770 -12.390 1.00 78.56 210 LYS A N 1
ATOM 1664 C CA . LYS A 1 210 ? 3.977 13.953 -13.578 1.00 78.56 210 LYS A CA 1
ATOM 1665 C C . LYS A 1 210 ? 4.982 12.804 -13.680 1.00 78.56 210 LYS A C 1
ATOM 1667 O O . LYS A 1 210 ? 6.189 13.004 -13.543 1.00 78.56 210 LYS A O 1
ATOM 1672 N N . VAL A 1 211 ? 4.483 11.603 -13.959 1.00 81.31 211 VAL A N 1
ATOM 1673 C CA . VAL A 1 211 ? 5.313 10.423 -14.221 1.00 81.31 211 VAL A CA 1
ATOM 1674 C C . VAL A 1 211 ? 5.510 10.286 -15.725 1.00 81.31 211 VAL A C 1
ATOM 1676 O O . VAL A 1 211 ? 4.560 10.026 -16.455 1.00 81.31 211 VAL A O 1
ATOM 1679 N N . ASN A 1 212 ? 6.757 10.409 -16.178 1.00 85.38 212 ASN A N 1
ATOM 1680 C CA . ASN A 1 212 ? 7.133 10.151 -17.568 1.00 85.38 212 ASN A CA 1
ATOM 1681 C C . ASN A 1 212 ? 7.734 8.747 -17.716 1.00 85.38 212 ASN A C 1
ATOM 1683 O O . ASN A 1 212 ? 8.438 8.264 -16.821 1.00 85.38 212 ASN A O 1
ATOM 1687 N N . THR A 1 213 ? 7.497 8.109 -18.861 1.00 82.62 213 THR A N 1
ATOM 1688 C CA . THR A 1 213 ? 8.084 6.815 -19.238 1.00 82.62 213 THR A CA 1
ATOM 1689 C C . THR A 1 213 ? 8.809 6.961 -20.567 1.00 82.62 213 THR A C 1
ATOM 1691 O O . THR A 1 213 ? 8.296 7.576 -21.495 1.00 82.62 213 THR A O 1
ATOM 1694 N N . SER A 1 214 ? 10.033 6.443 -20.641 1.00 87.81 214 SER A N 1
ATOM 1695 C CA . SER A 1 214 ? 10.925 6.630 -21.794 1.00 87.81 214 SER A CA 1
ATOM 1696 C C . SER A 1 214 ? 11.108 5.360 -22.626 1.00 87.81 214 SER A C 1
ATOM 1698 O O . SER A 1 214 ? 11.700 5.412 -23.698 1.00 87.81 214 SER A O 1
ATOM 1700 N N . SER A 1 215 ? 10.600 4.215 -22.159 1.00 90.62 215 SER A N 1
ATOM 1701 C CA . SER A 1 215 ? 10.609 2.949 -22.892 1.00 90.62 215 SER A CA 1
ATOM 1702 C C . SER A 1 215 ? 9.259 2.243 -22.772 1.00 90.62 215 SER A C 1
ATOM 1704 O O . SER A 1 215 ? 8.880 1.758 -21.703 1.00 90.62 215 SER A O 1
ATOM 1706 N N . ARG A 1 216 ? 8.545 2.152 -23.901 1.00 91.19 216 ARG A N 1
ATOM 1707 C CA . ARG A 1 216 ? 7.260 1.445 -23.995 1.00 91.19 216 ARG A CA 1
ATOM 1708 C C . ARG A 1 216 ? 7.410 -0.054 -23.726 1.00 91.19 216 ARG A C 1
ATOM 1710 O O . ARG A 1 216 ? 6.608 -0.608 -22.980 1.00 91.19 216 ARG A O 1
ATOM 1717 N N . SER A 1 217 ? 8.442 -0.686 -24.288 1.00 91.94 217 SER A N 1
ATOM 1718 C CA . SER A 1 217 ? 8.727 -2.109 -24.065 1.00 91.94 217 SER A CA 1
ATOM 1719 C C . SER A 1 217 ? 9.054 -2.382 -22.598 1.00 91.94 217 SER A C 1
ATOM 1721 O O . SER A 1 217 ? 8.417 -3.234 -21.985 1.00 91.94 217 SER A O 1
ATOM 1723 N N . GLY A 1 218 ? 9.958 -1.601 -21.994 1.00 93.56 218 GLY A N 1
ATOM 1724 C CA . GLY A 1 218 ? 10.290 -1.723 -20.574 1.00 93.56 218 GLY A CA 1
ATOM 1725 C C . GLY A 1 218 ? 9.039 -1.654 -19.704 1.00 93.56 218 GLY A C 1
ATOM 1726 O O . GLY A 1 218 ? 8.790 -2.559 -18.912 1.00 93.56 218 GLY A O 1
ATOM 1727 N N . TRP A 1 219 ? 8.189 -0.647 -19.928 1.00 95.75 219 TRP A N 1
ATOM 1728 C CA . TRP A 1 219 ? 6.909 -0.515 -19.229 1.00 95.75 219 TRP A CA 1
ATOM 1729 C C . TRP A 1 219 ? 6.004 -1.746 -19.368 1.00 95.75 219 TRP A C 1
ATOM 1731 O O . TRP A 1 219 ? 5.477 -2.228 -18.366 1.00 95.75 219 TRP A O 1
ATOM 1741 N N . GLN A 1 220 ? 5.824 -2.272 -20.582 1.00 95.38 220 GLN A N 1
ATOM 1742 C CA . GLN A 1 220 ? 4.967 -3.437 -20.834 1.00 95.38 220 GLN A CA 1
ATOM 1743 C C . GLN A 1 220 ? 5.485 -4.699 -20.133 1.00 95.38 220 GLN A C 1
ATOM 1745 O O . GLN A 1 220 ? 4.708 -5.386 -19.469 1.00 95.38 220 GLN A O 1
ATOM 1750 N N . HIS A 1 221 ? 6.792 -4.967 -20.209 1.00 95.06 221 HIS A N 1
ATOM 1751 C CA . HIS A 1 221 ? 7.414 -6.086 -19.494 1.00 95.06 221 HIS A CA 1
ATOM 1752 C C . HIS A 1 221 ? 7.272 -5.934 -17.977 1.00 95.06 221 HIS A C 1
ATOM 1754 O O . HIS A 1 221 ? 6.966 -6.906 -17.284 1.00 95.06 221 HIS A O 1
ATOM 1760 N N . GLY A 1 222 ? 7.445 -4.711 -17.471 1.00 97.06 222 GLY A N 1
ATOM 1761 C CA . GLY A 1 222 ? 7.234 -4.382 -16.067 1.00 97.06 222 GLY A CA 1
ATOM 1762 C C . GLY A 1 222 ? 5.805 -4.666 -15.626 1.00 97.06 222 GLY A C 1
ATOM 1763 O O . GLY A 1 222 ? 5.585 -5.386 -14.654 1.00 97.06 222 GLY A O 1
ATOM 1764 N N . LYS A 1 223 ? 4.819 -4.162 -16.376 1.00 97.44 223 LYS A N 1
ATOM 1765 C CA . LYS A 1 223 ? 3.395 -4.389 -16.105 1.00 97.44 223 LYS A CA 1
ATOM 1766 C C . LYS A 1 223 ? 3.074 -5.888 -16.048 1.00 97.44 223 LYS A C 1
ATOM 1768 O O . LYS A 1 223 ? 2.476 -6.337 -15.075 1.00 97.44 223 LYS A O 1
ATOM 1773 N N . ALA A 1 224 ? 3.540 -6.657 -17.033 1.00 96.62 224 ALA A N 1
ATOM 1774 C CA . ALA A 1 224 ? 3.330 -8.103 -17.092 1.00 96.62 224 ALA A CA 1
ATOM 1775 C C . ALA A 1 224 ? 3.997 -8.857 -15.926 1.00 96.62 224 ALA A C 1
ATOM 1777 O O . ALA A 1 224 ? 3.446 -9.838 -15.432 1.00 96.62 224 ALA A O 1
ATOM 1778 N N . ALA A 1 225 ? 5.173 -8.417 -15.464 1.00 95.88 225 ALA A N 1
ATOM 1779 C CA . ALA A 1 225 ? 5.784 -8.959 -14.249 1.00 95.88 225 ALA A CA 1
ATOM 1780 C C . ALA A 1 225 ? 4.931 -8.634 -13.011 1.00 95.88 225 ALA A C 1
ATOM 1782 O O . ALA A 1 225 ? 4.651 -9.517 -12.203 1.00 95.88 225 ALA A O 1
ATOM 1783 N N . GLY A 1 226 ? 4.434 -7.398 -12.916 1.00 94.75 226 GLY A N 1
ATOM 1784 C CA . GLY A 1 226 ? 3.552 -6.948 -11.838 1.00 94.75 226 GLY A CA 1
ATOM 1785 C C . GLY A 1 226 ? 2.227 -7.709 -11.757 1.00 94.75 226 GLY A C 1
ATOM 1786 O O . GLY A 1 226 ? 1.691 -7.861 -10.662 1.00 94.75 226 GLY A O 1
ATOM 1787 N N . ASP A 1 227 ? 1.717 -8.239 -12.871 1.00 93.31 227 ASP A N 1
ATOM 1788 C CA . ASP A 1 227 ? 0.554 -9.138 -12.890 1.00 93.31 227 ASP A CA 1
ATOM 1789 C C . ASP A 1 227 ? 0.814 -10.464 -12.164 1.00 93.31 227 ASP A C 1
ATOM 1791 O O . ASP A 1 227 ? -0.063 -10.976 -11.469 1.00 93.31 227 ASP A O 1
ATOM 1795 N N . ARG A 1 228 ? 2.027 -11.009 -12.289 1.00 91.62 228 ARG A N 1
ATOM 1796 C CA . ARG A 1 228 ? 2.398 -12.316 -11.726 1.00 91.62 228 ARG A CA 1
ATOM 1797 C C . ARG A 1 228 ? 2.904 -12.239 -10.288 1.00 91.62 228 ARG A C 1
ATOM 1799 O O . ARG A 1 228 ? 2.980 -13.266 -9.622 1.00 91.62 228 ARG A O 1
ATOM 1806 N N . THR A 1 229 ? 3.243 -11.048 -9.797 1.00 89.81 229 THR A N 1
ATOM 1807 C CA . THR A 1 229 ? 3.757 -10.866 -8.436 1.00 89.81 229 THR A CA 1
ATOM 1808 C C . THR A 1 229 ? 2.756 -11.350 -7.387 1.00 89.81 229 THR A C 1
ATOM 1810 O O . THR A 1 229 ? 1.592 -10.935 -7.383 1.00 89.81 229 THR A O 1
ATOM 1813 N N . ALA A 1 230 ? 3.215 -12.186 -6.457 1.00 83.50 230 ALA A N 1
ATOM 1814 C CA . ALA A 1 230 ? 2.440 -12.561 -5.282 1.00 83.50 230 ALA A CA 1
ATOM 1815 C C . ALA A 1 230 ? 2.383 -11.384 -4.294 1.00 83.50 230 ALA A C 1
ATOM 1817 O O . ALA A 1 230 ? 3.414 -10.918 -3.808 1.00 83.50 230 ALA A O 1
ATOM 1818 N N . LEU A 1 231 ? 1.168 -10.915 -3.995 1.00 76.25 231 LEU A N 1
ATOM 1819 C CA . LEU A 1 231 ? 0.896 -9.795 -3.082 1.00 76.25 231 LEU A CA 1
ATOM 1820 C C . LEU A 1 231 ? 0.412 -10.279 -1.697 1.00 76.25 231 LEU A C 1
ATOM 1822 O O . LEU A 1 231 ? -0.383 -9.606 -1.052 1.00 76.25 231 LEU A O 1
ATOM 1826 N N . GLY A 1 232 ? 0.850 -11.470 -1.263 1.00 57.91 232 GLY A N 1
ATOM 1827 C CA . GLY A 1 232 ? 0.528 -12.021 0.065 1.00 57.91 232 GLY A CA 1
ATOM 1828 C C . GLY A 1 232 ? -0.821 -12.746 0.183 1.00 57.91 232 GLY A C 1
ATOM 1829 O O . GLY A 1 232 ? -1.388 -12.804 1.264 1.00 57.91 232 GLY A O 1
ATOM 1830 N N . GLY A 1 233 ? -1.365 -13.294 -0.908 1.00 45.66 233 GLY A N 1
ATOM 1831 C CA . GLY A 1 233 ? -2.636 -14.043 -0.915 1.00 45.66 233 GLY A CA 1
ATOM 1832 C C . GLY A 1 233 ? -2.508 -15.566 -0.787 1.00 45.66 233 GLY A C 1
ATOM 1833 O O . GLY A 1 233 ? -3.331 -16.272 -1.353 1.00 45.66 233 GLY A O 1
ATOM 1834 N N . GLN A 1 234 ? -1.470 -16.087 -0.129 1.00 34.88 234 GLN A N 1
ATOM 1835 C CA . GLN A 1 234 ? -1.276 -17.539 0.038 1.00 34.88 234 GLN A CA 1
ATOM 1836 C C . GLN A 1 234 ? -1.450 -18.009 1.491 1.00 34.88 234 GLN A C 1
ATOM 1838 O O . GLN A 1 234 ? -0.918 -19.040 1.883 1.00 34.88 234 GLN A O 1
ATOM 1843 N N . ILE A 1 235 ? -2.212 -17.251 2.279 1.00 34.22 235 ILE A N 1
ATOM 1844 C CA . ILE A 1 235 ? -2.705 -17.643 3.600 1.00 34.22 235 ILE A CA 1
ATOM 1845 C C . ILE A 1 235 ? -4.192 -17.264 3.597 1.00 34.22 235 ILE A C 1
ATOM 1847 O O . ILE A 1 235 ? -4.516 -16.081 3.535 1.00 34.22 235 ILE A O 1
ATOM 1851 N N . GLY A 1 236 ? -5.077 -18.262 3.538 1.00 27.98 236 GLY A N 1
ATOM 1852 C CA . GLY A 1 236 ? -6.533 -18.097 3.408 1.00 27.98 236 GLY A CA 1
ATOM 1853 C C . GLY A 1 236 ? -7.065 -18.651 2.082 1.00 27.98 236 GLY A C 1
ATOM 1854 O O . GLY A 1 236 ? -6.936 -18.028 1.032 1.00 27.98 236 GLY A O 1
ATOM 1855 N N . GLY A 1 237 ? -7.594 -19.873 2.119 1.00 30.91 237 GLY A N 1
ATOM 1856 C CA . GLY A 1 237 ? -7.880 -20.690 0.945 1.00 30.91 237 GLY A CA 1
ATOM 1857 C C . GLY A 1 237 ? -8.954 -20.154 -0.004 1.00 30.91 237 GLY A C 1
ATOM 1858 O O . GLY A 1 237 ? -10.019 -19.699 0.388 1.00 30.91 237 GLY A O 1
ATOM 1859 N N . THR A 1 238 ? -8.711 -20.345 -1.296 1.00 28.08 238 THR A N 1
ATOM 1860 C CA . THR A 1 238 ? -9.681 -20.983 -2.197 1.00 28.08 238 THR A CA 1
ATOM 1861 C C . THR A 1 238 ? -8.926 -21.445 -3.433 1.00 28.08 238 THR A C 1
ATOM 1863 O O . THR A 1 238 ? -8.437 -20.660 -4.244 1.00 28.08 238 THR A O 1
ATOM 1866 N N . SER A 1 239 ? -8.785 -22.762 -3.548 1.00 31.14 239 SER A N 1
ATOM 1867 C CA . SER A 1 239 ? -8.281 -23.411 -4.748 1.00 31.14 239 SER A CA 1
ATOM 1868 C C . SER A 1 239 ? -9.182 -23.018 -5.921 1.00 31.14 239 SER A C 1
ATOM 1870 O O . SER A 1 239 ? -10.339 -23.434 -5.986 1.00 31.14 239 SER A O 1
ATOM 1872 N N . ARG A 1 240 ? -8.681 -22.203 -6.860 1.00 30.70 240 ARG A N 1
ATOM 1873 C CA . ARG A 1 240 ? -9.297 -22.121 -8.188 1.00 30.70 240 ARG A CA 1
ATOM 1874 C C . ARG A 1 240 ? -9.129 -23.494 -8.823 1.00 30.70 240 ARG A C 1
ATOM 1876 O O . ARG A 1 240 ? -8.067 -23.791 -9.371 1.00 30.70 240 ARG A O 1
ATOM 1883 N N . LYS A 1 241 ? -10.177 -24.321 -8.754 1.00 34.66 241 LYS A N 1
ATOM 1884 C CA . LYS A 1 241 ? -10.332 -25.483 -9.630 1.00 34.66 241 LYS A CA 1
ATOM 1885 C C . LYS A 1 241 ? -10.129 -24.994 -11.063 1.00 34.66 241 LYS A C 1
ATOM 1887 O O . LYS A 1 241 ? -10.966 -24.283 -11.612 1.00 34.66 241 LYS A O 1
ATOM 1892 N N . ARG A 1 242 ? -8.993 -25.353 -11.659 1.00 32.88 242 ARG A N 1
ATOM 1893 C CA . ARG A 1 242 ? -8.851 -25.360 -13.110 1.00 32.88 242 ARG A CA 1
ATOM 1894 C C . ARG A 1 242 ? -9.750 -26.488 -13.597 1.00 32.88 242 ARG A C 1
ATOM 1896 O O . ARG A 1 242 ? -9.412 -27.650 -13.407 1.00 32.88 242 ARG A O 1
ATOM 1903 N N . MET A 1 243 ? -10.905 -26.155 -14.166 1.00 32.72 243 MET A N 1
ATOM 1904 C CA . MET A 1 243 ? -11.580 -27.099 -15.048 1.00 32.72 243 MET A CA 1
ATOM 1905 C C . MET A 1 243 ? -10.754 -27.152 -16.331 1.00 32.72 243 MET A C 1
ATOM 1907 O O . MET A 1 243 ? -10.714 -26.190 -17.094 1.00 32.72 243 MET A O 1
ATOM 1911 N N . ALA A 1 244 ? -10.013 -28.244 -16.497 1.00 30.41 244 ALA A N 1
ATOM 1912 C CA . ALA A 1 244 ? -9.513 -28.651 -17.795 1.00 30.41 244 ALA A CA 1
ATOM 1913 C C . ALA A 1 244 ? -10.694 -29.295 -18.526 1.00 30.41 244 ALA A C 1
ATOM 1915 O O . ALA A 1 244 ? -11.222 -30.302 -18.062 1.00 30.41 244 ALA A O 1
ATOM 1916 N N . GLY A 1 245 ? -11.139 -28.664 -19.609 1.00 38.62 245 GLY A N 1
ATOM 1917 C CA . GLY A 1 245 ? -11.998 -29.309 -20.588 1.00 38.62 245 GLY A CA 1
ATOM 1918 C C . GLY A 1 245 ? -11.119 -30.021 -21.606 1.00 38.62 245 GLY A C 1
ATOM 1919 O O . GLY A 1 245 ? -10.355 -29.359 -22.310 1.00 38.62 245 GLY A O 1
ATOM 1920 N N . VAL A 1 246 ? -11.227 -31.345 -21.643 1.00 37.84 246 VAL A N 1
ATOM 1921 C CA . VAL A 1 246 ? -11.184 -32.154 -22.865 1.00 37.84 246 VAL A CA 1
ATOM 1922 C C . VAL A 1 246 ? -12.375 -33.091 -22.774 1.00 37.84 246 VAL A C 1
ATOM 1924 O O . VAL A 1 246 ? -12.547 -33.675 -21.679 1.00 37.84 246 VAL A O 1
#

Foldseek 3Di:
DVLVVLLVVLVVLCVQLPDPPPVSVVVSVVVSVVSCVLLVHDPVCSVPVVDDQAKDKDKAFPPPDPDDQPLLVLLLCLLQLLLLWHWDWDDDPGTIIIIIFGPVSVVSSVVLSVVVVVVLVVLLVVVLVVLVVDPPNDDPDSVLLSSLLSNLLSVLLSVVSNVVSVCLLPPPDPPDDNVRSVSSVVSSVVRNVSRVVVCVVVVHDDDDDDDDHDDPNSNVSSNVSSVVDDSPPPPDDDPPPPPDDD